Protein AF-A0A847X5C1-F1 (afdb_monomer_lite)

Foldseek 3Di:
DVVVVVVVVVVVVLLVVLLVVLVVLLVVLVVLVVVLVVLVVCLVPDPPVCNVVSVLVSLLSVLVSVLSNVVSVCSNVVPPLVVLVSVLVNLVSCLVRVVPDPVSVVVSVVVNVVSVVVNVVVVVPVVPVCPPPVDDDQADFVVCCCPVVVDCLVDPDGTNVVVVVVQCVVVVHDLDQQDWGDRPPDIDGRHDDD

Sequence (194 aa):
MFIRKVLQNLQVSIPLLETIIAAIVLFGVLLGLPDLFKYIVQIVVSPEGLSYTLFNDFLKHTLMIVVGIELAIMILNHSHEAILTLVLFVIARKMLVYAETMTDILMGTLSIAVVLLLMKMLLNDGKMLARFDNIYSVNLPIERLKDQYHIDLHTNKKTLIGLLFELSQKYDRPLVKGATFKVKDYYLIVERVE

pLDDT: mean 78.63, std 11.56, range [45.84, 95.12]

Secondary structure (DSSP, 8-state):
-HHHHHHHHHHHHHHHHHHHHHHHHHHHHHHHHHHHHHHHHHHHHS-TTTHHHHHHHHHHHHHHHHHHHHHHHHHHHT-HHHHHHHHHHHHHHHHHHH--SHHHHHHHHHHHHHHHHHHHHHHHSTTSHHHHS----TTSBHHHHHHHH--------SBHHHHHHHHHHHTT----TT-EEEETTEEEE-----

Radius of gyration: 25.64 Å; chains: 1; bounding box: 59×42×68 Å

Structure (mmCIF, N/CA/C/O backbone):
data_AF-A0A847X5C1-F1
#
_entry.id   AF-A0A847X5C1-F1
#
loop_
_atom_site.group_PDB
_atom_site.id
_atom_site.type_symbol
_atom_site.label_atom_id
_atom_site.label_alt_id
_atom_site.label_comp_id
_atom_site.label_asym_id
_atom_site.label_entity_id
_atom_site.label_seq_id
_atom_site.pdbx_PDB_ins_code
_atom_site.Cartn_x
_atom_site.Cartn_y
_atom_site.Cartn_z
_atom_site.occupancy
_atom_site.B_iso_or_equiv
_atom_site.auth_seq_id
_atom_site.auth_comp_id
_atom_site.auth_asym_id
_atom_site.auth_atom_id
_atom_site.pdbx_PDB_model_num
ATOM 1 N N . MET A 1 1 ? -32.214 17.775 10.538 1.00 53.78 1 MET A N 1
ATOM 2 C CA . MET A 1 1 ? -32.733 16.945 9.421 1.00 53.78 1 MET A CA 1
ATOM 3 C C . MET A 1 1 ? -31.867 17.048 8.159 1.00 53.78 1 MET A C 1
ATOM 5 O O . MET A 1 1 ? -31.524 16.011 7.609 1.00 53.78 1 MET A O 1
ATOM 9 N N . PHE A 1 2 ? -31.427 18.248 7.753 1.00 58.38 2 PHE A N 1
ATOM 10 C CA . PHE A 1 2 ? -30.527 18.452 6.600 1.00 58.38 2 PHE A CA 1
ATOM 11 C C . PHE A 1 2 ? -29.184 17.701 6.686 1.00 58.38 2 PHE A C 1
ATOM 13 O O . PHE A 1 2 ? -28.790 17.057 5.722 1.00 58.38 2 PHE A O 1
ATOM 20 N N . ILE A 1 3 ? -28.528 17.693 7.853 1.00 59.00 3 ILE A N 1
ATOM 21 C CA . ILE A 1 3 ? -27.205 17.060 8.033 1.00 59.00 3 ILE A CA 1
ATOM 22 C C . ILE A 1 3 ? -27.256 15.540 7.796 1.00 59.00 3 ILE A C 1
ATOM 24 O O . ILE A 1 3 ? -26.397 14.993 7.116 1.00 59.00 3 ILE A O 1
ATOM 28 N N . ARG A 1 4 ? -28.307 14.854 8.273 1.00 50.56 4 ARG A N 1
ATOM 29 C CA . ARG A 1 4 ? -28.492 13.412 8.026 1.00 50.56 4 ARG A CA 1
ATOM 30 C C . ARG A 1 4 ? -28.728 13.097 6.548 1.00 50.56 4 ARG A C 1
ATOM 32 O O . ARG A 1 4 ? -28.220 12.096 6.071 1.00 50.56 4 ARG A O 1
ATOM 39 N N . LYS A 1 5 ? -29.446 13.962 5.822 1.00 54.19 5 LYS A N 1
ATOM 40 C CA . LYS A 1 5 ? -29.726 13.789 4.387 1.00 54.19 5 LYS A CA 1
ATOM 41 C C . LYS A 1 5 ? -28.465 13.981 3.529 1.00 54.19 5 LYS A C 1
ATOM 43 O O . LYS A 1 5 ? -28.264 13.246 2.571 1.00 54.19 5 LYS A O 1
ATOM 48 N N . VAL A 1 6 ? -27.587 14.912 3.918 1.00 61.47 6 VAL A N 1
ATOM 49 C CA . VAL A 1 6 ? -26.264 15.106 3.293 1.00 61.47 6 VAL A CA 1
ATOM 50 C C . VAL A 1 6 ? -25.339 13.920 3.580 1.00 61.47 6 VAL A C 1
ATOM 52 O O . VAL A 1 6 ? -24.742 13.384 2.653 1.00 61.47 6 VAL A O 1
ATOM 55 N N . LEU A 1 7 ? -25.279 13.450 4.832 1.00 59.16 7 LEU A N 1
ATOM 56 C CA . LEU A 1 7 ? -24.492 12.268 5.209 1.00 59.16 7 LEU A CA 1
ATOM 57 C C . LEU A 1 7 ? -24.955 11.002 4.472 1.00 59.16 7 LEU A C 1
ATOM 59 O O . LEU A 1 7 ? -24.126 10.217 4.026 1.00 59.16 7 LEU A O 1
ATOM 63 N N . GLN A 1 8 ? -26.265 10.833 4.281 1.00 60.44 8 GLN A N 1
ATOM 64 C CA . GLN A 1 8 ? -26.833 9.677 3.587 1.00 60.44 8 GLN A CA 1
ATOM 65 C C . GLN A 1 8 ? -26.543 9.693 2.074 1.00 60.44 8 GLN A C 1
ATOM 67 O O . GLN A 1 8 ? -26.262 8.644 1.503 1.00 60.44 8 GLN A O 1
ATOM 72 N N . ASN A 1 9 ? -26.520 10.869 1.432 1.00 58.66 9 ASN A N 1
ATOM 73 C CA . ASN A 1 9 ? -26.079 11.005 0.035 1.00 58.66 9 ASN A CA 1
ATOM 74 C C . ASN A 1 9 ? -24.565 10.780 -0.133 1.00 58.66 9 ASN A C 1
ATOM 76 O O . ASN A 1 9 ? -24.135 10.219 -1.143 1.00 58.66 9 ASN A O 1
ATOM 80 N N . LEU A 1 10 ? -23.751 11.189 0.847 1.00 60.41 10 LEU A N 1
ATOM 81 C CA . LEU A 1 10 ? -22.308 10.924 0.848 1.00 60.41 10 LEU A CA 1
ATOM 82 C C . LEU A 1 10 ? -22.016 9.424 0.969 1.00 60.41 10 LEU A C 1
ATOM 84 O O . LEU A 1 10 ? -21.175 8.907 0.242 1.00 60.41 10 LEU A O 1
ATOM 88 N N . GLN A 1 11 ? -22.765 8.713 1.813 1.00 60.88 11 GLN A N 1
ATOM 89 C CA . GLN A 1 11 ? -22.564 7.286 2.067 1.00 60.88 11 GLN A CA 1
ATOM 90 C C . GLN A 1 11 ? -22.802 6.400 0.828 1.00 60.88 11 GLN A C 1
ATOM 92 O O . GLN A 1 11 ? -22.177 5.354 0.702 1.00 60.88 11 GLN A O 1
ATOM 97 N N . VAL A 1 12 ? -23.654 6.830 -0.110 1.00 66.38 12 VAL A N 1
ATOM 98 C CA . VAL A 1 12 ? -23.872 6.139 -1.398 1.00 66.38 12 VAL A CA 1
ATOM 99 C C . VAL A 1 12 ? -22.838 6.556 -2.456 1.00 66.38 12 VAL A C 1
ATOM 101 O O . VAL A 1 12 ? -22.516 5.777 -3.348 1.00 66.38 12 VAL A O 1
ATOM 104 N N . SER A 1 13 ? -22.284 7.768 -2.349 1.00 67.88 13 SER A N 1
ATOM 105 C CA . SER A 1 13 ? -21.341 8.319 -3.335 1.00 67.88 13 SER A CA 1
ATOM 106 C C . SER A 1 13 ? -19.904 7.809 -3.155 1.00 67.88 13 SER A C 1
ATOM 108 O O . SER A 1 13 ? -19.176 7.688 -4.136 1.00 67.88 13 SER A O 1
ATOM 110 N N . ILE A 1 14 ? -19.499 7.487 -1.921 1.00 80.62 14 ILE A N 1
ATOM 111 C CA . ILE A 1 14 ? -18.157 6.972 -1.591 1.00 80.62 14 ILE A CA 1
ATOM 112 C C . ILE A 1 14 ? -17.832 5.648 -2.314 1.00 80.62 14 ILE A C 1
ATOM 114 O O . ILE A 1 14 ? -16.858 5.634 -3.068 1.00 80.62 14 ILE A O 1
ATOM 118 N N . PRO A 1 15 ? -18.643 4.574 -2.204 1.00 80.00 15 PRO A N 1
ATOM 119 C CA . PRO A 1 15 ? -18.322 3.300 -2.856 1.00 80.00 15 PRO A CA 1
ATOM 120 C C . PRO A 1 15 ? -18.332 3.392 -4.390 1.00 80.00 15 PRO A C 1
ATOM 122 O O . PRO A 1 15 ? -17.587 2.684 -5.072 1.00 80.00 15 PRO A O 1
ATOM 125 N N . LEU A 1 16 ? -19.145 4.293 -4.958 1.00 85.44 16 LEU A N 1
ATOM 126 C CA . LEU A 1 16 ? -19.138 4.571 -6.395 1.00 85.44 16 LEU A CA 1
ATOM 127 C C . LEU A 1 16 ? -17.803 5.195 -6.827 1.00 85.44 16 LEU A C 1
ATOM 129 O O . LEU A 1 16 ? -17.221 4.773 -7.825 1.00 85.44 16 LEU A O 1
ATOM 133 N N . LEU A 1 17 ? -17.303 6.174 -6.068 1.00 85.69 17 LEU A N 1
ATOM 134 C CA . LEU A 1 17 ? -16.027 6.830 -6.343 1.00 85.69 17 LEU A CA 1
ATOM 135 C C . LEU A 1 17 ? -14.845 5.861 -6.206 1.00 85.69 17 LEU A C 1
ATOM 137 O O . LEU A 1 17 ? -13.975 5.846 -7.071 1.00 85.69 17 LEU A O 1
ATOM 141 N N . GLU A 1 18 ? -14.821 5.026 -5.170 1.00 86.75 18 GLU A N 1
ATOM 142 C CA . GLU A 1 18 ? -13.771 4.016 -4.982 1.00 86.75 18 GLU A CA 1
ATOM 143 C C . GLU A 1 18 ? -13.737 3.005 -6.120 1.00 86.75 18 GLU A C 1
ATOM 145 O O . GLU A 1 18 ? -12.664 2.694 -6.632 1.00 86.75 18 GLU A O 1
ATOM 150 N N . THR A 1 19 ? -14.910 2.556 -6.573 1.00 88.12 19 THR A N 1
ATOM 151 C CA . THR A 1 19 ? -15.022 1.662 -7.731 1.00 88.12 19 THR A CA 1
ATOM 152 C C . THR A 1 19 ? -14.460 2.326 -8.989 1.00 88.12 19 THR A C 1
ATOM 154 O O . THR A 1 19 ? -13.721 1.694 -9.742 1.00 88.12 19 THR A O 1
ATOM 157 N N . ILE A 1 20 ? -14.755 3.613 -9.206 1.00 92.06 20 ILE A N 1
ATOM 158 C CA . ILE A 1 20 ? -14.230 4.379 -10.345 1.00 92.06 20 ILE A CA 1
ATOM 159 C C . ILE A 1 20 ? -12.705 4.526 -10.254 1.00 92.06 20 ILE A C 1
ATOM 161 O O . ILE A 1 20 ? -12.010 4.283 -11.239 1.00 92.06 20 ILE A O 1
ATOM 165 N N . ILE A 1 21 ? -12.167 4.886 -9.085 1.00 91.25 21 ILE A N 1
ATOM 166 C CA . ILE A 1 21 ? -10.719 5.046 -8.881 1.00 91.25 21 ILE A CA 1
ATOM 167 C C . ILE A 1 21 ? -10.004 3.707 -9.071 1.00 91.25 21 ILE A C 1
ATOM 169 O O . ILE A 1 21 ? -9.022 3.640 -9.809 1.00 91.25 21 ILE A O 1
ATOM 173 N N . ALA A 1 22 ? -10.505 2.634 -8.459 1.00 91.12 22 ALA A N 1
ATOM 174 C CA . ALA A 1 22 ? -9.939 1.300 -8.614 1.00 91.12 22 ALA A CA 1
ATOM 175 C C . ALA A 1 22 ? -9.972 0.846 -10.081 1.00 91.12 22 ALA A C 1
ATOM 177 O O . ALA A 1 22 ? -8.977 0.315 -10.570 1.00 91.12 22 ALA A O 1
ATOM 178 N N . ALA A 1 23 ? -11.059 1.121 -10.811 1.00 93.19 23 ALA A N 1
ATOM 179 C CA . ALA A 1 23 ? -11.151 0.831 -12.240 1.00 93.19 23 ALA A CA 1
ATOM 180 C C . ALA A 1 23 ? -10.117 1.615 -13.067 1.00 93.19 23 ALA A C 1
ATOM 182 O O . ALA A 1 23 ? -9.487 1.035 -13.948 1.00 93.19 23 ALA A O 1
ATOM 183 N N . ILE A 1 24 ? -9.891 2.900 -12.766 1.00 94.69 24 ILE A N 1
ATOM 184 C CA . ILE A 1 24 ? -8.863 3.717 -13.432 1.00 94.69 24 ILE A CA 1
ATOM 185 C C . ILE A 1 24 ? -7.460 3.162 -13.162 1.00 94.69 24 ILE A C 1
ATOM 187 O O . ILE A 1 24 ? -6.672 3.009 -14.096 1.00 94.69 24 ILE A O 1
ATOM 191 N N . VAL A 1 25 ? -7.142 2.836 -11.905 1.00 93.19 25 VAL A N 1
ATOM 192 C CA . VAL A 1 25 ? -5.841 2.255 -11.536 1.00 93.19 25 VAL A CA 1
ATOM 193 C C . VAL A 1 25 ? -5.634 0.924 -12.253 1.00 93.19 25 VAL A C 1
ATOM 195 O O . VAL A 1 25 ? -4.588 0.708 -12.860 1.00 93.19 25 VAL A O 1
ATOM 198 N N . LEU A 1 26 ? -6.645 0.055 -12.242 1.00 94.00 26 LEU A N 1
ATOM 199 C CA . LEU A 1 26 ? -6.584 -1.257 -12.875 1.00 94.00 26 LEU A CA 1
ATOM 200 C C . LEU A 1 26 ? -6.441 -1.143 -14.396 1.00 94.00 26 LEU A C 1
ATOM 202 O O . LEU A 1 26 ? -5.652 -1.868 -14.994 1.00 94.00 26 LEU A O 1
ATOM 206 N N . PHE A 1 27 ? -7.119 -0.180 -15.019 1.00 95.12 27 PHE A N 1
ATOM 207 C CA . PHE A 1 27 ? -6.921 0.131 -16.430 1.00 95.12 27 PHE A CA 1
ATOM 208 C C . PHE A 1 27 ? -5.484 0.593 -16.718 1.00 95.12 27 PHE A C 1
ATOM 210 O O . PHE A 1 27 ? -4.865 0.103 -17.659 1.00 95.12 27 PHE A O 1
ATOM 217 N N . GLY A 1 28 ? -4.909 1.460 -15.878 1.00 93.00 28 GLY A N 1
ATOM 218 C CA . GLY A 1 28 ? -3.506 1.876 -15.994 1.00 93.00 28 GLY A CA 1
ATOM 219 C C . GLY A 1 28 ? -2.518 0.709 -15.881 1.00 93.00 28 GLY A C 1
ATOM 220 O O . GLY A 1 28 ? -1.583 0.614 -16.671 1.00 93.00 28 GLY A O 1
ATOM 221 N N . VAL A 1 29 ? -2.760 -0.220 -14.953 1.00 93.56 29 VAL A N 1
ATOM 222 C CA . VAL A 1 29 ? -1.980 -1.462 -14.811 1.00 93.56 29 VAL A CA 1
ATOM 223 C C . VAL A 1 29 ? -2.068 -2.309 -16.084 1.00 93.56 29 VAL A C 1
ATOM 225 O O . VAL A 1 29 ? -1.040 -2.771 -16.576 1.00 93.56 29 VAL A O 1
ATOM 228 N N . LEU A 1 30 ? -3.270 -2.487 -16.644 1.00 93.75 30 LEU A N 1
ATOM 229 C CA . LEU A 1 30 ? -3.473 -3.254 -17.879 1.00 93.75 30 LEU A CA 1
ATOM 230 C C . LEU A 1 30 ? -2.722 -2.643 -19.068 1.00 93.75 30 LEU A C 1
ATOM 232 O O . LEU A 1 30 ? -2.137 -3.382 -19.858 1.00 93.75 30 LEU A O 1
ATOM 236 N N . LEU A 1 31 ? -2.695 -1.312 -19.172 1.00 93.56 31 LEU A N 1
ATOM 237 C CA . LEU A 1 31 ? -1.942 -0.608 -20.212 1.00 93.56 31 LEU A CA 1
ATOM 238 C C . LEU A 1 31 ? -0.420 -0.750 -20.069 1.00 93.56 31 LEU A C 1
ATOM 240 O O . LEU A 1 31 ? 0.274 -0.639 -21.073 1.00 93.56 31 LEU A O 1
ATOM 244 N N . GLY A 1 32 ? 0.098 -1.015 -18.866 1.00 89.00 32 GLY A N 1
ATOM 245 C CA . GLY A 1 32 ? 1.528 -1.253 -18.627 1.00 89.00 32 GLY A CA 1
ATOM 246 C C . GLY A 1 32 ? 1.995 -2.684 -18.931 1.00 89.00 32 GLY A C 1
ATOM 247 O O . GLY A 1 32 ? 3.191 -2.934 -19.060 1.00 89.00 32 GLY A O 1
ATOM 248 N N . LEU A 1 33 ? 1.080 -3.652 -19.073 1.00 91.88 33 LEU A N 1
ATOM 249 C CA . LEU A 1 33 ? 1.445 -5.051 -19.350 1.00 91.88 33 LEU A CA 1
ATOM 250 C C . LEU A 1 33 ? 2.198 -5.254 -20.681 1.00 91.88 33 LEU A C 1
ATOM 252 O O . LEU A 1 33 ? 3.176 -6.005 -20.679 1.00 91.88 33 LEU A O 1
ATOM 256 N N . PRO A 1 34 ? 1.809 -4.627 -21.812 1.00 92.88 34 PRO A N 1
ATOM 257 C CA . PRO A 1 34 ? 2.531 -4.760 -23.080 1.00 92.88 34 PRO A CA 1
ATOM 258 C C . PRO A 1 34 ? 4.005 -4.347 -22.995 1.00 92.88 34 PRO A C 1
ATOM 260 O O . PRO A 1 34 ? 4.854 -4.974 -23.633 1.00 92.88 34 PRO A O 1
ATOM 263 N N . ASP A 1 35 ? 4.325 -3.342 -22.175 1.00 88.31 35 ASP A N 1
ATOM 264 C CA . ASP A 1 35 ? 5.698 -2.867 -22.000 1.00 88.31 35 ASP A CA 1
ATOM 265 C C . ASP A 1 35 ? 6.587 -3.953 -21.381 1.00 88.31 35 ASP A C 1
ATOM 267 O O . ASP A 1 35 ? 7.727 -4.132 -21.813 1.00 88.31 35 ASP A O 1
ATOM 271 N N . LEU A 1 36 ? 6.057 -4.772 -20.463 1.00 89.38 36 LEU A N 1
ATOM 272 C CA . LEU A 1 36 ? 6.793 -5.905 -19.889 1.00 89.38 36 LEU A CA 1
ATOM 273 C C . LEU A 1 36 ? 7.230 -6.914 -20.955 1.00 89.38 36 LEU A C 1
ATOM 275 O O . LEU A 1 36 ? 8.377 -7.361 -20.949 1.00 89.38 36 LEU A O 1
ATOM 279 N N . PHE A 1 37 ? 6.343 -7.250 -21.895 1.00 88.75 37 PHE A N 1
ATOM 280 C CA . PHE A 1 37 ? 6.675 -8.173 -22.983 1.00 88.75 37 PHE A CA 1
ATOM 281 C C . PHE A 1 37 ? 7.778 -7.609 -23.879 1.00 88.75 37 PHE A C 1
ATOM 283 O O . PHE A 1 37 ? 8.689 -8.339 -24.275 1.00 88.75 37 PHE A O 1
ATOM 290 N N . LYS A 1 38 ? 7.738 -6.301 -24.154 1.00 88.00 38 LYS A N 1
ATOM 291 C CA . LYS A 1 38 ? 8.782 -5.612 -24.916 1.00 88.00 38 LYS A CA 1
ATOM 292 C C . LYS A 1 38 ? 10.135 -5.687 -24.204 1.00 88.00 38 LYS A C 1
ATOM 294 O O . LYS A 1 38 ? 11.129 -6.016 -24.850 1.00 88.00 38 LYS A O 1
ATOM 299 N N . TYR A 1 39 ? 10.173 -5.446 -22.894 1.00 86.50 39 TYR A N 1
ATOM 300 C CA . TYR A 1 39 ? 11.398 -5.567 -22.101 1.00 86.50 39 TYR A CA 1
ATOM 301 C C . TYR A 1 39 ? 11.961 -6.994 -22.105 1.00 86.50 39 TYR A C 1
ATOM 303 O O . TYR A 1 39 ? 13.160 -7.163 -22.302 1.00 86.50 39 TYR A O 1
ATOM 311 N N . ILE A 1 40 ? 11.118 -8.025 -21.970 1.00 85.50 40 ILE A N 1
ATOM 312 C CA . ILE A 1 40 ? 11.560 -9.432 -22.009 1.00 85.50 40 ILE A CA 1
ATOM 313 C C . ILE A 1 40 ? 12.254 -9.753 -23.338 1.00 85.50 40 ILE A C 1
ATOM 315 O O . ILE A 1 40 ? 13.351 -10.310 -23.343 1.00 85.50 40 ILE A O 1
ATOM 319 N N . VAL A 1 41 ? 11.652 -9.363 -24.466 1.00 86.31 41 VAL A N 1
ATOM 320 C CA . VAL A 1 41 ? 12.250 -9.585 -25.794 1.00 86.31 41 VAL A CA 1
ATOM 321 C C . VAL A 1 41 ? 13.577 -8.837 -25.927 1.00 86.31 41 VAL A C 1
ATOM 323 O O . VAL A 1 41 ? 14.550 -9.396 -26.428 1.00 86.31 41 VAL A O 1
ATOM 326 N N . GLN A 1 42 ? 13.647 -7.594 -25.446 1.00 84.69 42 GLN A N 1
ATOM 327 C CA . GLN A 1 42 ? 14.877 -6.802 -25.492 1.00 84.69 42 GLN A CA 1
ATOM 328 C C . GLN A 1 42 ? 15.993 -7.407 -24.642 1.00 84.69 42 GLN A C 1
ATOM 330 O O . GLN A 1 42 ? 17.134 -7.427 -25.092 1.00 84.69 42 GLN A O 1
ATOM 335 N N . ILE A 1 43 ? 15.686 -7.936 -23.457 1.00 84.00 43 ILE A N 1
ATOM 336 C CA . ILE A 1 43 ? 16.678 -8.576 -22.583 1.00 84.00 43 ILE A CA 1
ATOM 337 C C . ILE A 1 43 ? 17.260 -9.826 -23.250 1.00 84.00 43 ILE A C 1
ATOM 339 O O . ILE A 1 43 ? 18.471 -10.004 -23.238 1.00 84.00 43 ILE A O 1
ATOM 343 N N . VAL A 1 44 ? 16.421 -10.661 -23.874 1.00 81.94 44 VAL A N 1
ATOM 344 C CA . VAL A 1 44 ? 16.864 -11.915 -24.514 1.00 81.94 44 VAL A CA 1
ATOM 345 C C . VAL A 1 44 ? 17.747 -11.667 -25.743 1.00 81.94 44 VAL A C 1
ATOM 347 O O . VAL A 1 44 ? 18.647 -12.455 -26.020 1.00 81.94 44 VAL A O 1
ATOM 350 N N . VAL A 1 45 ? 17.492 -10.591 -26.491 1.00 82.31 45 VAL A N 1
ATOM 351 C CA . VAL A 1 45 ? 18.195 -10.287 -27.751 1.00 82.31 45 VAL A CA 1
ATOM 352 C C . VAL A 1 45 ? 19.442 -9.411 -27.533 1.00 82.31 45 VAL A C 1
ATOM 354 O O . VAL A 1 45 ? 20.284 -9.307 -28.425 1.00 82.31 45 VAL A O 1
ATOM 357 N N . SER A 1 46 ? 19.589 -8.772 -26.367 1.00 75.94 46 SER A N 1
ATOM 358 C CA . SER A 1 46 ? 20.653 -7.785 -26.133 1.00 75.94 46 SER A CA 1
ATOM 359 C C . SER A 1 46 ? 22.021 -8.408 -25.811 1.00 75.94 46 SER A C 1
ATOM 361 O O . SER A 1 46 ? 22.091 -9.369 -25.047 1.00 75.94 46 SER A O 1
ATOM 363 N N . PRO A 1 47 ? 23.132 -7.825 -26.311 1.00 68.44 47 PRO A N 1
ATOM 364 C CA . PRO A 1 47 ? 24.485 -8.225 -25.926 1.00 68.44 47 PRO A CA 1
ATOM 365 C C . PRO A 1 47 ? 24.762 -8.018 -24.426 1.00 68.44 47 PRO A C 1
ATOM 367 O O . PRO A 1 47 ? 24.209 -7.109 -23.803 1.00 68.44 47 PRO A O 1
ATOM 370 N N . GLU A 1 48 ? 25.689 -8.813 -23.882 1.00 64.06 48 GLU A N 1
ATOM 371 C CA . GLU A 1 48 ? 25.988 -9.005 -22.447 1.00 64.06 48 GLU A CA 1
ATOM 372 C C . GLU A 1 48 ? 26.168 -7.715 -21.608 1.00 64.06 48 GLU A C 1
ATOM 374 O O . GLU A 1 48 ? 25.951 -7.738 -20.398 1.00 64.06 48 GLU A O 1
ATOM 379 N N . GLY A 1 49 ? 26.492 -6.568 -22.220 1.00 60.53 49 GLY A N 1
ATOM 380 C CA . GLY A 1 49 ? 26.683 -5.285 -21.526 1.00 60.53 49 GLY A CA 1
ATOM 381 C C . GLY A 1 49 ? 25.415 -4.454 -21.257 1.00 60.53 49 GLY A C 1
ATOM 382 O O . GLY A 1 49 ? 25.393 -3.696 -20.290 1.00 60.53 49 GLY A O 1
ATOM 383 N N . LEU A 1 50 ? 24.353 -4.585 -22.066 1.00 65.44 50 LEU A N 1
ATOM 384 C CA . LEU A 1 50 ? 23.092 -3.829 -21.886 1.00 65.44 50 LEU A CA 1
ATOM 385 C C . LEU A 1 50 ? 22.060 -4.593 -21.037 1.00 65.44 50 LEU A C 1
ATOM 387 O O . LEU A 1 50 ? 21.017 -4.056 -20.669 1.00 65.44 50 LEU A O 1
ATOM 391 N N . SER A 1 51 ? 22.348 -5.861 -20.730 1.00 73.38 51 SER A N 1
ATOM 392 C CA . SER A 1 51 ? 21.409 -6.761 -20.062 1.00 73.38 51 SER A CA 1
ATOM 393 C C . SER A 1 51 ? 21.081 -6.322 -18.635 1.00 73.38 51 SER A C 1
ATOM 395 O O . SER A 1 51 ? 19.949 -6.508 -18.204 1.00 73.38 51 SER A O 1
ATOM 397 N N . TYR A 1 52 ? 22.034 -5.744 -17.892 1.00 79.69 52 TYR A N 1
ATOM 398 C CA . TYR A 1 52 ? 21.799 -5.367 -16.493 1.00 79.69 52 TYR A CA 1
ATOM 399 C C . TYR A 1 52 ? 20.863 -4.160 -16.360 1.00 79.69 52 TYR A C 1
ATOM 401 O O . TYR A 1 52 ? 19.951 -4.174 -15.536 1.00 79.69 52 TYR A O 1
ATOM 409 N N . THR A 1 53 ? 21.052 -3.129 -17.187 1.00 82.69 53 THR A N 1
ATOM 410 C CA . THR A 1 53 ? 20.201 -1.930 -17.173 1.00 82.69 53 THR A CA 1
ATOM 411 C C . THR A 1 53 ? 18.795 -2.245 -17.674 1.00 82.69 53 THR A C 1
ATOM 413 O O . THR A 1 53 ? 17.826 -1.890 -17.010 1.00 82.69 53 THR A O 1
ATOM 416 N N . LEU A 1 54 ? 18.671 -3.008 -18.766 1.00 85.44 54 LEU A N 1
ATOM 417 C CA . LEU A 1 54 ? 17.375 -3.475 -19.269 1.00 85.44 54 LEU A CA 1
ATOM 418 C C . LEU A 1 54 ? 16.642 -4.361 -18.256 1.00 85.44 54 LEU A C 1
ATOM 420 O O . LEU A 1 54 ? 15.429 -4.243 -18.094 1.00 85.44 54 LEU A O 1
ATOM 424 N N . PHE A 1 55 ? 17.367 -5.234 -17.554 1.00 84.44 55 PHE A N 1
ATOM 425 C CA . PHE A 1 55 ? 16.790 -6.060 -16.499 1.00 84.44 55 PHE A CA 1
ATOM 426 C C . PHE A 1 55 ? 16.338 -5.222 -15.298 1.00 84.44 55 PHE A C 1
ATOM 428 O O . PHE A 1 55 ? 15.260 -5.462 -14.758 1.00 84.44 55 PHE A O 1
ATOM 435 N N . ASN A 1 56 ? 17.112 -4.207 -14.904 1.00 85.75 56 ASN A N 1
ATOM 436 C CA . ASN A 1 56 ? 16.709 -3.271 -13.856 1.00 85.75 56 ASN A CA 1
ATOM 437 C C . ASN A 1 56 ? 15.423 -2.519 -14.244 1.00 85.75 56 ASN A C 1
ATOM 439 O O . ASN A 1 56 ? 14.478 -2.493 -13.458 1.00 85.75 56 ASN A O 1
ATOM 443 N N . ASP A 1 57 ? 15.338 -1.999 -15.470 1.00 87.81 57 ASP A N 1
ATOM 444 C CA . ASP A 1 57 ? 14.144 -1.307 -15.968 1.00 87.81 57 ASP A CA 1
ATOM 445 C C . ASP A 1 57 ? 12.924 -2.235 -16.043 1.00 87.81 57 ASP A C 1
ATOM 447 O O . ASP A 1 57 ? 11.822 -1.850 -15.644 1.00 87.81 57 ASP A O 1
ATOM 451 N N . PHE A 1 58 ? 13.122 -3.487 -16.462 1.00 88.62 58 PHE A N 1
ATOM 452 C CA . PHE A 1 58 ? 12.089 -4.519 -16.411 1.00 88.62 58 PHE A CA 1
ATOM 453 C C . PHE A 1 58 ? 11.578 -4.754 -14.984 1.00 88.62 58 PHE A C 1
ATOM 455 O O . PHE A 1 58 ? 10.363 -4.790 -14.760 1.00 88.62 58 PHE A O 1
ATOM 462 N N . LEU A 1 59 ? 12.482 -4.890 -14.007 1.00 88.81 59 LEU A N 1
ATOM 463 C CA . LEU A 1 59 ? 12.105 -5.059 -12.605 1.00 88.81 59 LEU A CA 1
ATOM 464 C C . LEU A 1 59 ? 11.353 -3.831 -12.089 1.00 88.81 59 LEU A C 1
ATOM 466 O O . LEU A 1 59 ? 10.289 -3.987 -11.492 1.00 88.81 59 LEU A O 1
ATOM 470 N N . LYS A 1 60 ? 11.847 -2.617 -12.362 1.00 88.00 60 LYS A N 1
ATOM 471 C CA . LYS A 1 60 ? 11.180 -1.357 -12.002 1.00 88.00 60 LYS A CA 1
ATOM 472 C C . LYS A 1 60 ? 9.738 -1.350 -12.519 1.00 88.00 60 LYS A C 1
ATOM 474 O O . LYS A 1 60 ? 8.796 -1.189 -11.741 1.00 88.00 60 LYS A O 1
ATOM 479 N N . HIS A 1 61 ? 9.552 -1.612 -13.810 1.00 89.94 61 HIS A N 1
ATOM 480 C CA . HIS A 1 61 ? 8.231 -1.609 -14.434 1.00 89.94 61 HIS A CA 1
ATOM 481 C C . HIS A 1 61 ? 7.307 -2.695 -13.854 1.00 89.94 61 HIS A C 1
ATOM 483 O O . HIS A 1 61 ? 6.150 -2.430 -13.525 1.00 89.94 61 HIS A O 1
ATOM 489 N N . THR A 1 62 ? 7.841 -3.899 -13.629 1.00 90.38 62 THR A N 1
ATOM 490 C CA . THR A 1 62 ? 7.103 -5.018 -13.023 1.00 90.38 62 THR A CA 1
ATOM 491 C C . THR A 1 62 ? 6.628 -4.673 -11.614 1.00 90.38 62 THR A C 1
ATOM 493 O O . THR A 1 62 ? 5.454 -4.842 -11.292 1.00 90.38 62 THR A O 1
ATOM 496 N N . LEU A 1 63 ? 7.512 -4.145 -10.764 1.00 89.31 63 LEU A N 1
ATOM 497 C CA . LEU A 1 63 ? 7.156 -3.780 -9.395 1.00 89.31 63 LEU A CA 1
ATOM 498 C C . LEU A 1 63 ? 6.121 -2.652 -9.359 1.00 89.31 63 LEU A C 1
ATOM 500 O O . LEU A 1 63 ? 5.236 -2.676 -8.507 1.00 89.31 63 LEU A O 1
ATOM 504 N N . MET A 1 64 ? 6.197 -1.690 -10.281 1.00 87.19 64 MET A N 1
ATOM 505 C CA . MET A 1 64 ? 5.210 -0.614 -10.387 1.00 87.19 64 MET A CA 1
ATOM 506 C C . MET A 1 64 ? 3.804 -1.147 -10.699 1.00 87.19 64 MET A C 1
ATOM 508 O O . MET A 1 64 ? 2.837 -0.712 -10.074 1.00 87.19 64 MET A O 1
ATOM 512 N N . ILE A 1 65 ? 3.697 -2.137 -11.589 1.00 91.81 65 ILE A N 1
ATOM 513 C CA . ILE A 1 65 ? 2.440 -2.833 -11.907 1.00 91.81 65 ILE A CA 1
ATOM 514 C C . ILE A 1 65 ? 1.903 -3.576 -10.681 1.00 91.81 65 ILE A C 1
ATOM 516 O O . ILE A 1 65 ? 0.729 -3.425 -10.344 1.00 91.81 65 ILE A O 1
ATOM 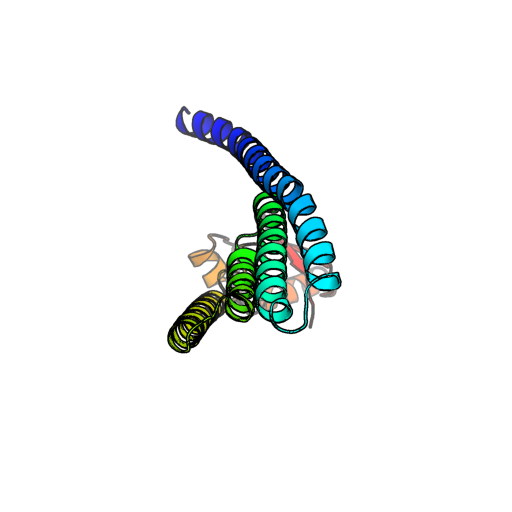520 N N . VAL A 1 66 ? 2.751 -4.326 -9.967 1.00 90.31 66 VAL A N 1
ATOM 521 C CA . VAL A 1 66 ? 2.326 -5.068 -8.767 1.00 90.31 66 VAL A CA 1
ATOM 522 C C . VAL A 1 66 ? 1.809 -4.121 -7.678 1.00 90.31 66 VAL A C 1
ATOM 524 O O . VAL A 1 66 ? 0.754 -4.374 -7.101 1.00 90.31 66 VAL A O 1
ATOM 527 N N . VAL A 1 67 ? 2.493 -2.996 -7.445 1.00 88.00 67 VAL A N 1
ATOM 528 C CA . VAL A 1 67 ? 2.030 -1.964 -6.501 1.00 88.00 67 VAL A CA 1
ATOM 529 C C . VAL A 1 67 ? 0.687 -1.376 -6.944 1.00 88.00 67 VAL A C 1
ATOM 531 O O . VAL A 1 67 ? -0.193 -1.181 -6.112 1.00 88.00 67 VAL A O 1
ATOM 534 N N . GLY A 1 68 ? 0.489 -1.132 -8.243 1.00 89.06 68 GLY A N 1
ATOM 535 C CA . GLY A 1 68 ? -0.795 -0.664 -8.775 1.00 89.06 68 GLY A CA 1
ATOM 536 C C . GLY A 1 68 ? -1.949 -1.634 -8.497 1.00 89.06 68 GLY A C 1
ATOM 537 O O . GLY A 1 68 ? -3.029 -1.204 -8.094 1.00 89.06 68 GLY A O 1
ATOM 538 N N . ILE A 1 69 ? -1.711 -2.941 -8.640 1.00 90.62 69 ILE A N 1
ATOM 539 C CA . ILE A 1 69 ? -2.703 -3.987 -8.338 1.00 90.62 69 ILE A CA 1
ATOM 540 C C . ILE A 1 69 ? -3.020 -4.024 -6.838 1.00 90.62 69 ILE A C 1
ATOM 542 O O . ILE A 1 69 ? -4.190 -4.025 -6.456 1.00 90.62 69 ILE A O 1
ATOM 546 N N . GLU A 1 70 ? -1.992 -4.026 -5.986 1.00 87.81 70 GLU A N 1
ATOM 547 C CA . GLU A 1 70 ? -2.152 -4.040 -4.526 1.00 87.81 70 GLU A CA 1
ATOM 548 C C . GLU A 1 70 ? -2.940 -2.819 -4.033 1.00 87.81 70 GLU A C 1
ATOM 550 O O . GLU A 1 70 ? -3.852 -2.959 -3.216 1.00 87.81 70 GLU A O 1
ATOM 555 N N . LEU A 1 71 ? -2.659 -1.634 -4.586 1.00 85.56 71 LEU A N 1
ATOM 556 C CA . LEU A 1 71 ? -3.402 -0.412 -4.282 1.00 85.56 71 LEU A CA 1
ATOM 557 C C . LEU A 1 71 ? -4.867 -0.498 -4.724 1.00 85.56 71 LEU A C 1
ATOM 559 O O . LEU A 1 71 ? -5.744 -0.109 -3.955 1.00 85.56 71 LEU A O 1
ATOM 563 N N . ALA A 1 72 ? -5.157 -1.031 -5.914 1.00 89.12 72 ALA A N 1
ATOM 564 C CA . ALA A 1 72 ? -6.534 -1.191 -6.386 1.00 89.12 72 ALA A CA 1
ATOM 565 C C . ALA A 1 72 ? -7.352 -2.115 -5.467 1.00 89.12 72 ALA A C 1
ATOM 567 O O . ALA A 1 72 ? -8.479 -1.785 -5.101 1.00 89.12 72 ALA A O 1
ATOM 568 N N . ILE A 1 73 ? -6.768 -3.238 -5.032 1.00 85.19 73 ILE A N 1
ATOM 569 C CA . ILE A 1 73 ? -7.410 -4.170 -4.091 1.00 85.19 73 ILE A CA 1
ATOM 570 C C . ILE A 1 73 ? -7.628 -3.500 -2.728 1.00 85.19 73 ILE A C 1
ATOM 572 O O . ILE A 1 73 ? -8.681 -3.667 -2.110 1.00 85.19 73 ILE A O 1
ATOM 576 N N . MET A 1 74 ? -6.649 -2.725 -2.259 1.00 85.06 74 MET A N 1
ATOM 577 C CA . MET A 1 74 ? -6.737 -2.027 -0.979 1.00 85.06 74 MET A CA 1
ATOM 578 C C . MET A 1 74 ? -7.834 -0.956 -0.973 1.00 85.06 74 MET A C 1
ATOM 580 O O . MET A 1 74 ? -8.568 -0.859 0.009 1.00 85.06 74 MET A O 1
ATOM 584 N N . ILE A 1 75 ? -7.972 -0.194 -2.064 1.00 84.50 75 ILE A N 1
ATOM 585 C CA . ILE A 1 75 ? -9.031 0.814 -2.231 1.00 84.50 75 ILE A CA 1
ATOM 586 C C . ILE A 1 75 ? -10.415 0.162 -2.122 1.00 84.50 75 ILE A C 1
ATOM 588 O O . ILE A 1 75 ? -11.288 0.697 -1.452 1.00 84.50 75 ILE A O 1
ATOM 592 N N . LEU A 1 76 ? -10.605 -1.017 -2.721 1.00 82.19 76 LEU A N 1
ATOM 593 C CA . LEU A 1 76 ? -11.895 -1.715 -2.701 1.00 82.19 76 LEU A CA 1
ATOM 594 C C . LEU A 1 76 ? -12.239 -2.312 -1.326 1.00 82.19 76 LEU A C 1
ATOM 596 O O . LEU A 1 76 ? -13.402 -2.324 -0.924 1.00 82.19 76 LEU A O 1
ATOM 600 N N . ASN A 1 77 ? -11.239 -2.800 -0.590 1.00 76.69 77 ASN A N 1
ATOM 601 C CA . ASN A 1 77 ? -11.456 -3.554 0.647 1.00 76.69 77 ASN A CA 1
ATOM 602 C C . ASN A 1 77 ? -11.571 -2.696 1.922 1.00 76.69 77 ASN A C 1
ATOM 604 O O . ASN A 1 77 ? -11.749 -3.268 2.995 1.00 76.69 77 ASN A O 1
ATOM 608 N N . HIS A 1 78 ? -11.462 -1.360 1.848 1.00 69.25 78 HIS A N 1
ATOM 609 C CA . HIS A 1 78 ? -11.598 -0.431 2.992 1.00 69.25 78 HIS A CA 1
ATOM 610 C C . HIS A 1 78 ? -10.767 -0.777 4.250 1.00 69.25 78 HIS A C 1
ATOM 612 O O . HIS A 1 78 ? -11.054 -0.308 5.359 1.00 69.25 78 HIS A O 1
ATOM 618 N N . SER A 1 79 ? -9.720 -1.592 4.119 1.00 61.38 79 SER A N 1
ATOM 619 C CA . SER A 1 79 ? -8.965 -2.086 5.270 1.00 61.38 79 SER A CA 1
ATOM 620 C C . SER A 1 79 ? -7.905 -1.071 5.682 1.00 61.38 79 SER A C 1
ATOM 622 O O . SER A 1 79 ? -6.782 -1.084 5.184 1.00 61.38 79 SER A O 1
ATOM 624 N N . HIS A 1 80 ? -8.274 -0.175 6.598 1.00 59.25 80 HIS A N 1
ATOM 625 C CA . HIS A 1 80 ? -7.398 0.884 7.100 1.00 59.25 80 HIS A CA 1
ATOM 626 C C . HIS A 1 80 ? -6.208 0.328 7.905 1.00 59.25 80 HIS A C 1
ATOM 628 O O . HIS A 1 80 ? -5.126 0.912 7.875 1.00 59.25 80 HIS A O 1
ATOM 634 N N . GLU A 1 81 ? -6.367 -0.825 8.569 1.00 56.34 81 GLU A N 1
ATOM 635 C CA . GLU A 1 81 ? -5.267 -1.498 9.279 1.00 56.34 81 GLU A CA 1
ATOM 636 C C . GLU A 1 81 ? -4.257 -2.152 8.322 1.00 56.34 81 GLU A C 1
ATOM 638 O O . GLU A 1 81 ? -3.059 -2.162 8.608 1.00 56.34 81 GLU A O 1
ATOM 643 N N . ALA A 1 82 ? -4.695 -2.609 7.143 1.00 64.19 82 ALA A N 1
ATOM 644 C CA . ALA A 1 82 ? -3.793 -3.155 6.130 1.00 64.19 82 ALA A CA 1
ATOM 645 C C . ALA A 1 82 ? -2.920 -2.083 5.458 1.00 64.19 82 ALA A C 1
ATOM 647 O O . ALA A 1 82 ? -1.896 -2.428 4.869 1.00 64.19 82 ALA A O 1
ATOM 648 N N . ILE A 1 83 ? -3.272 -0.794 5.562 1.00 74.81 83 ILE A N 1
ATOM 649 C CA . ILE A 1 83 ? -2.554 0.285 4.868 1.00 74.81 83 ILE A CA 1
ATOM 650 C C . ILE A 1 83 ? -1.113 0.398 5.370 1.00 74.81 83 ILE A C 1
ATOM 652 O O . ILE A 1 83 ? -0.204 0.490 4.554 1.00 74.81 83 ILE A O 1
ATOM 656 N N . LEU A 1 84 ? -0.864 0.357 6.685 1.00 79.75 84 LEU A N 1
ATOM 657 C CA . LEU A 1 84 ? 0.501 0.491 7.219 1.00 79.75 84 LEU A CA 1
ATOM 658 C C . LEU A 1 84 ? 1.394 -0.690 6.820 1.00 79.75 84 LEU A C 1
ATOM 660 O O . LEU A 1 84 ? 2.538 -0.489 6.410 1.00 79.75 84 LEU A O 1
ATOM 664 N N . THR A 1 85 ? 0.870 -1.915 6.891 1.00 78.88 85 THR A N 1
ATOM 665 C CA . THR A 1 85 ? 1.584 -3.124 6.454 1.00 78.88 85 THR A CA 1
ATOM 666 C C . THR A 1 85 ? 1.838 -3.111 4.949 1.00 78.88 85 THR A C 1
ATOM 668 O O . THR A 1 85 ? 2.931 -3.461 4.504 1.00 78.88 85 THR A O 1
ATOM 671 N N . LEU A 1 86 ? 0.865 -2.654 4.161 1.00 80.69 86 LEU A N 1
ATOM 672 C CA . LEU A 1 86 ? 1.007 -2.513 2.718 1.00 80.69 86 LEU A CA 1
ATOM 673 C C . LEU A 1 86 ? 2.038 -1.440 2.366 1.00 80.69 86 LEU A C 1
ATOM 675 O O . LEU A 1 86 ? 2.924 -1.697 1.562 1.00 80.69 86 LEU A O 1
ATOM 679 N N . VAL A 1 87 ? 1.997 -0.273 3.009 1.00 84.75 87 VAL A N 1
ATOM 680 C CA . VAL A 1 87 ? 2.990 0.794 2.824 1.00 84.75 87 VAL A CA 1
ATOM 681 C C . VAL A 1 87 ? 4.393 0.288 3.156 1.00 84.75 87 VAL A C 1
ATOM 683 O O . VAL A 1 87 ? 5.312 0.506 2.369 1.00 84.75 87 VAL A O 1
ATOM 686 N N . LEU A 1 88 ? 4.563 -0.446 4.260 1.00 86.50 88 LEU A N 1
ATOM 687 C CA . LEU A 1 88 ? 5.836 -1.077 4.616 1.00 86.50 88 LEU A CA 1
ATOM 688 C C . LEU A 1 88 ? 6.340 -2.010 3.502 1.00 86.50 88 LEU A C 1
ATOM 690 O O . LEU A 1 88 ? 7.501 -1.925 3.101 1.00 86.50 88 LEU A O 1
ATOM 694 N N . PHE A 1 89 ? 5.468 -2.873 2.979 1.00 83.31 89 PHE A N 1
ATOM 695 C CA . PHE A 1 89 ? 5.802 -3.818 1.914 1.00 83.31 89 PHE A CA 1
ATOM 696 C C . PHE A 1 89 ? 6.139 -3.125 0.586 1.00 83.31 89 PHE A C 1
ATOM 698 O O . PHE A 1 89 ? 7.129 -3.467 -0.068 1.00 83.31 89 PHE A O 1
ATOM 705 N N . VAL A 1 90 ? 5.361 -2.105 0.218 1.00 86.00 90 VAL A N 1
ATOM 706 C CA . VAL A 1 90 ? 5.582 -1.278 -0.972 1.00 86.00 90 VAL A CA 1
ATOM 707 C C . VAL A 1 90 ? 6.921 -0.549 -0.878 1.00 86.00 90 VAL A C 1
ATOM 709 O O . VAL A 1 90 ? 7.689 -0.584 -1.839 1.00 86.00 90 VAL A O 1
ATOM 712 N N . ILE A 1 91 ? 7.239 0.065 0.267 1.00 86.94 91 ILE A N 1
ATOM 713 C CA . ILE A 1 91 ? 8.522 0.750 0.481 1.00 86.94 91 ILE A CA 1
ATOM 714 C C . ILE A 1 91 ? 9.675 -0.249 0.391 1.00 86.94 91 ILE A C 1
ATOM 716 O O . ILE A 1 91 ? 10.622 -0.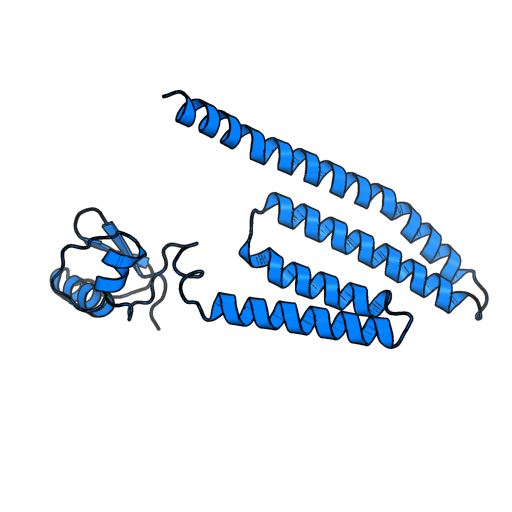007 -0.354 1.00 86.94 91 ILE A O 1
ATOM 720 N N . ALA A 1 92 ? 9.588 -1.382 1.094 1.00 86.06 92 ALA A N 1
ATOM 721 C CA . ALA A 1 92 ? 10.655 -2.379 1.128 1.00 86.06 92 ALA A CA 1
ATOM 722 C C . ALA A 1 92 ? 10.999 -2.899 -0.274 1.00 86.06 92 ALA A C 1
ATOM 724 O O . ALA A 1 92 ? 12.165 -2.905 -0.670 1.00 86.06 92 ALA A O 1
ATOM 725 N N . ARG A 1 93 ? 9.991 -3.278 -1.066 1.00 85.06 93 ARG A N 1
ATOM 726 C CA . ARG A 1 93 ? 10.233 -3.808 -2.412 1.00 85.06 93 ARG A CA 1
ATOM 727 C C . ARG A 1 93 ? 10.641 -2.734 -3.416 1.00 85.06 93 ARG A C 1
ATOM 729 O O . ARG A 1 93 ? 11.503 -3.005 -4.246 1.00 85.06 93 ARG A O 1
ATOM 736 N N . LYS A 1 94 ? 10.082 -1.514 -3.336 1.00 83.38 94 LYS A N 1
ATOM 737 C CA . LYS A 1 94 ? 10.558 -0.403 -4.174 1.00 83.38 94 LYS A CA 1
ATOM 738 C C . LYS A 1 94 ? 12.012 -0.076 -3.856 1.00 83.38 94 LYS A C 1
ATOM 740 O O . LYS A 1 94 ? 12.788 0.094 -4.784 1.00 83.38 94 LYS A O 1
ATOM 745 N N . MET A 1 95 ? 12.403 -0.041 -2.583 1.00 85.81 95 MET A N 1
ATOM 746 C CA . MET A 1 95 ? 13.788 0.226 -2.190 1.00 85.81 95 MET A CA 1
ATOM 747 C C . MET A 1 95 ? 14.757 -0.794 -2.802 1.00 85.81 95 MET A C 1
ATOM 749 O O . MET A 1 95 ? 15.786 -0.395 -3.330 1.00 85.81 95 MET A O 1
ATOM 753 N N . LEU A 1 96 ? 14.416 -2.087 -2.808 1.00 79.69 96 LEU A N 1
ATOM 754 C CA . LEU A 1 96 ? 15.279 -3.130 -3.383 1.00 79.69 96 LEU A CA 1
ATOM 755 C C . LEU A 1 96 ? 15.580 -2.947 -4.879 1.00 79.69 96 LEU A C 1
ATOM 757 O O . LEU A 1 96 ? 16.599 -3.440 -5.350 1.00 79.69 96 LEU A O 1
ATOM 761 N N . VAL A 1 97 ? 14.703 -2.275 -5.624 1.00 81.12 97 VAL A N 1
ATOM 762 C CA . VAL A 1 97 ? 14.800 -2.173 -7.090 1.00 81.12 97 VAL A CA 1
ATOM 763 C C . VAL A 1 97 ? 15.149 -0.759 -7.566 1.00 81.12 97 VAL A C 1
ATOM 765 O O . VAL A 1 97 ? 15.769 -0.601 -8.614 1.00 81.12 97 VAL A O 1
ATOM 768 N N . TYR A 1 98 ? 14.784 0.269 -6.797 1.00 79.44 98 TYR A N 1
ATOM 769 C CA . TYR A 1 98 ? 14.970 1.679 -7.153 1.00 79.44 98 TYR A CA 1
ATOM 770 C C . TYR A 1 98 ? 16.068 2.391 -6.356 1.00 79.44 98 TYR A C 1
ATOM 772 O O . TYR A 1 98 ? 16.321 3.562 -6.623 1.00 79.44 98 TYR A O 1
ATOM 780 N N . ALA A 1 99 ? 16.706 1.744 -5.378 1.00 81.75 99 ALA A N 1
ATOM 781 C CA . ALA A 1 99 ? 17.834 2.356 -4.687 1.00 81.75 99 ALA A CA 1
ATOM 782 C C . ALA A 1 99 ? 19.085 2.307 -5.574 1.00 81.75 99 ALA A C 1
ATOM 784 O O . ALA A 1 99 ? 19.698 1.255 -5.749 1.00 81.75 99 ALA A O 1
ATOM 785 N N . GLU A 1 100 ? 19.445 3.455 -6.142 1.00 80.38 100 GLU A N 1
ATOM 786 C CA . GLU A 1 100 ? 20.610 3.594 -7.021 1.00 80.38 100 GLU A CA 1
ATOM 787 C C . GLU A 1 100 ? 21.848 4.036 -6.230 1.00 80.38 100 GLU A C 1
ATOM 789 O O . GLU A 1 100 ? 22.975 3.677 -6.571 1.00 80.38 100 GLU A O 1
ATOM 794 N N . THR A 1 101 ? 21.642 4.769 -5.132 1.00 87.75 101 THR A N 1
ATOM 795 C CA . THR A 1 101 ? 22.710 5.294 -4.277 1.00 87.75 101 THR A CA 1
ATOM 796 C C . THR A 1 101 ? 22.629 4.759 -2.847 1.00 87.75 101 THR A C 1
ATOM 798 O O . THR A 1 101 ? 21.564 4.396 -2.345 1.00 87.75 101 THR A O 1
ATOM 801 N N . MET A 1 102 ? 23.759 4.769 -2.126 1.00 88.88 102 MET A N 1
ATOM 802 C CA . MET A 1 102 ? 23.760 4.427 -0.694 1.00 88.88 102 MET A CA 1
ATOM 803 C C . MET A 1 102 ? 22.846 5.347 0.125 1.00 88.88 102 MET A C 1
ATOM 805 O O . MET A 1 102 ? 22.262 4.911 1.115 1.00 88.88 102 MET A O 1
ATOM 809 N N . THR A 1 103 ? 22.690 6.606 -0.289 1.00 89.62 103 THR A N 1
ATOM 810 C CA . THR A 1 103 ? 21.769 7.555 0.346 1.00 89.62 103 THR A CA 1
ATOM 811 C C . THR A 1 103 ? 20.309 7.143 0.192 1.00 89.62 103 THR A C 1
ATOM 813 O O . THR A 1 103 ? 19.553 7.276 1.155 1.00 89.62 103 THR A O 1
ATOM 816 N N . ASP A 1 104 ? 19.922 6.564 -0.947 1.00 87.06 104 ASP A N 1
ATOM 817 C CA . ASP A 1 104 ? 18.559 6.058 -1.160 1.00 87.06 104 ASP A CA 1
ATOM 818 C C . ASP A 1 104 ? 18.264 4.872 -0.241 1.00 87.06 104 ASP A C 1
ATOM 820 O O . ASP A 1 104 ? 17.188 4.790 0.353 1.00 87.06 104 ASP A O 1
ATOM 824 N N . ILE A 1 105 ? 19.246 3.982 -0.061 1.00 88.25 105 ILE A N 1
ATOM 825 C CA . ILE A 1 105 ? 19.135 2.842 0.858 1.00 88.25 105 ILE A CA 1
ATOM 826 C C . ILE A 1 105 ? 18.993 3.333 2.303 1.00 88.25 105 ILE A C 1
ATOM 828 O O . ILE A 1 105 ? 18.144 2.833 3.046 1.00 88.25 105 ILE A O 1
ATOM 832 N N . LEU A 1 106 ? 19.787 4.329 2.711 1.00 91.31 106 LEU A N 1
ATOM 833 C CA . LEU A 1 106 ? 19.715 4.906 4.056 1.00 91.31 106 LEU A CA 1
ATOM 834 C C . LEU A 1 106 ? 18.360 5.577 4.316 1.00 91.31 106 LEU A C 1
ATOM 836 O O . LEU A 1 106 ? 17.740 5.312 5.346 1.00 91.31 106 LEU A O 1
ATOM 840 N N . MET A 1 107 ? 17.866 6.388 3.376 1.00 89.94 107 MET A N 1
ATOM 841 C CA . MET A 1 107 ? 16.554 7.034 3.489 1.00 89.94 107 MET A CA 1
ATOM 842 C C . MET A 1 107 ? 15.407 6.016 3.466 1.00 89.94 107 MET A C 1
ATOM 844 O O . MET A 1 107 ? 14.462 6.135 4.250 1.00 89.94 107 MET A O 1
ATOM 848 N N . GLY A 1 108 ? 15.496 4.980 2.627 1.00 88.06 108 GLY A N 1
ATOM 849 C CA . GLY A 1 108 ? 14.525 3.886 2.584 1.00 88.06 108 GLY A CA 1
ATOM 850 C C . GLY A 1 108 ? 14.474 3.110 3.901 1.00 88.06 108 GLY A C 1
ATOM 851 O O . GLY A 1 108 ? 13.396 2.896 4.456 1.00 88.06 108 GLY A O 1
ATOM 852 N N . THR A 1 109 ? 15.639 2.782 4.462 1.00 91.12 109 THR A N 1
ATOM 853 C CA . THR A 1 109 ? 15.752 2.102 5.762 1.00 91.12 109 THR A CA 1
ATOM 854 C C . THR A 1 109 ? 15.192 2.965 6.894 1.00 91.12 109 THR A C 1
ATOM 856 O O . THR A 1 109 ? 14.437 2.469 7.731 1.00 91.12 109 THR A O 1
ATOM 859 N N . LEU A 1 110 ? 15.494 4.269 6.902 1.00 93.12 110 LEU A N 1
ATOM 860 C CA . LEU A 1 110 ? 14.939 5.208 7.879 1.00 93.12 110 LEU A CA 1
ATOM 861 C C . LEU A 1 110 ? 13.410 5.309 7.764 1.00 93.12 110 LEU A C 1
ATOM 863 O O . LEU A 1 110 ? 12.714 5.284 8.778 1.00 93.12 110 LEU A O 1
ATOM 867 N N . SER A 1 111 ? 12.878 5.349 6.541 1.00 91.06 111 SER A N 1
ATOM 868 C CA . SER A 1 111 ? 11.432 5.357 6.284 1.00 91.06 111 SER A CA 1
ATOM 869 C C . SER A 1 111 ? 10.758 4.096 6.832 1.00 91.06 111 SER A C 1
ATOM 871 O O . SER A 1 111 ? 9.749 4.184 7.531 1.00 91.06 111 SER A O 1
ATOM 873 N N . ILE A 1 112 ? 11.350 2.923 6.585 1.00 91.00 112 ILE A N 1
ATOM 874 C CA . ILE A 1 112 ? 10.882 1.642 7.130 1.00 91.00 112 ILE A CA 1
ATOM 875 C C . ILE A 1 112 ? 10.898 1.665 8.664 1.00 91.00 112 ILE A C 1
ATOM 877 O O . ILE A 1 112 ? 9.915 1.271 9.291 1.00 91.00 112 ILE A O 1
ATOM 881 N N . ALA A 1 113 ? 11.971 2.169 9.279 1.00 91.75 113 ALA A N 1
ATOM 882 C CA . ALA A 1 113 ? 12.084 2.269 10.732 1.00 91.75 113 ALA A CA 1
ATOM 883 C C . ALA A 1 113 ? 10.985 3.157 11.343 1.00 91.75 113 ALA A C 1
ATOM 885 O O . ALA A 1 113 ? 10.398 2.792 12.361 1.00 91.75 113 ALA A O 1
ATOM 886 N N . VAL A 1 114 ? 10.657 4.285 10.703 1.00 91.31 114 VAL A N 1
ATOM 887 C CA . VAL A 1 114 ? 9.559 5.165 11.133 1.00 91.31 114 VAL A CA 1
ATOM 888 C C . VAL A 1 114 ? 8.210 4.458 11.020 1.00 91.31 114 VAL A C 1
ATOM 890 O O . VAL A 1 114 ? 7.442 4.471 11.980 1.00 91.31 114 VAL A O 1
ATOM 893 N N . VAL A 1 115 ? 7.922 3.794 9.896 1.00 88.81 115 VAL A N 1
ATOM 894 C CA . VAL A 1 115 ? 6.662 3.048 9.717 1.00 88.81 115 VAL A CA 1
ATOM 895 C C . VAL A 1 115 ? 6.525 1.944 10.768 1.00 88.81 115 VAL A C 1
ATOM 897 O O . VAL A 1 115 ? 5.462 1.798 11.368 1.00 88.81 115 VAL A O 1
ATOM 900 N N . LEU A 1 116 ? 7.606 1.215 11.059 1.00 88.00 116 LEU A N 1
ATOM 901 C CA . LEU A 1 116 ? 7.624 0.187 12.102 1.00 88.00 116 LEU A CA 1
ATOM 902 C C . LEU A 1 116 ? 7.410 0.769 13.506 1.00 88.00 116 LEU A C 1
ATOM 904 O O . LEU A 1 116 ? 6.706 0.163 14.314 1.00 88.00 116 LEU A O 1
ATOM 908 N N . LEU A 1 117 ? 7.972 1.943 13.807 1.00 90.25 117 LEU A N 1
ATOM 909 C CA . LEU A 1 117 ? 7.729 2.639 15.073 1.00 90.25 117 LEU A CA 1
ATOM 910 C C . LEU A 1 117 ? 6.269 3.074 15.209 1.00 90.25 117 LEU A C 1
ATOM 912 O O . LEU A 1 117 ? 5.660 2.820 16.247 1.00 90.25 117 LEU A O 1
ATOM 916 N N . LEU A 1 118 ? 5.693 3.671 14.163 1.00 86.75 118 LEU A N 1
ATOM 917 C CA . LEU A 1 118 ? 4.282 4.061 14.140 1.00 86.75 118 LEU A CA 1
ATOM 918 C C . LEU A 1 118 ? 3.368 2.844 14.305 1.00 86.75 118 LEU A C 1
ATOM 920 O O . LEU A 1 118 ? 2.441 2.882 15.110 1.00 86.75 118 LEU A O 1
ATOM 924 N N . MET A 1 119 ? 3.669 1.741 13.614 1.00 81.50 119 MET A N 1
ATOM 925 C CA . MET A 1 119 ? 2.946 0.477 13.756 1.00 81.50 119 MET A CA 1
ATOM 926 C C . MET A 1 119 ? 3.038 -0.057 15.190 1.00 81.50 119 MET A C 1
ATOM 928 O O . MET A 1 119 ? 2.023 -0.419 15.779 1.00 81.50 119 MET A O 1
ATOM 932 N N . LYS A 1 120 ? 4.234 -0.050 15.792 1.00 83.38 120 LYS A N 1
ATOM 933 C CA . LYS A 1 120 ? 4.434 -0.474 17.183 1.00 83.38 120 LYS A CA 1
ATOM 934 C C . LYS A 1 120 ? 3.646 0.394 18.163 1.00 83.38 120 LYS A C 1
ATOM 936 O O . LYS A 1 120 ? 3.042 -0.146 19.084 1.00 83.38 120 LYS A O 1
ATOM 941 N N . MET A 1 121 ? 3.642 1.714 17.980 1.00 81.31 121 MET A N 1
ATOM 942 C CA . MET A 1 121 ? 2.875 2.632 18.827 1.00 81.31 121 MET A CA 1
ATOM 943 C C . MET A 1 121 ? 1.370 2.388 18.697 1.00 81.31 121 MET A C 1
ATOM 945 O O . MET A 1 121 ? 0.683 2.290 19.710 1.00 81.31 121 MET A O 1
ATOM 949 N N . LEU A 1 122 ? 0.878 2.218 17.468 1.00 74.50 122 LEU A N 1
ATOM 950 C CA . LEU A 1 122 ? -0.538 1.991 17.193 1.00 74.50 122 LEU A CA 1
ATOM 951 C C . LEU A 1 122 ? -1.044 0.651 17.745 1.00 74.50 122 LEU A C 1
ATOM 953 O O . LEU A 1 122 ? -2.155 0.587 18.259 1.00 74.50 122 LEU A O 1
ATOM 957 N N . LEU A 1 123 ? -0.230 -0.407 17.666 1.00 68.94 123 LEU A N 1
ATOM 958 C CA . LEU A 1 123 ? -0.562 -1.733 18.204 1.00 68.94 123 LEU A CA 1
ATOM 959 C C . LEU A 1 123 ? -0.473 -1.792 19.735 1.00 68.94 123 LEU A C 1
ATOM 961 O O . LEU A 1 123 ? -1.213 -2.540 20.370 1.00 68.94 123 LEU A O 1
ATOM 965 N N . ASN A 1 124 ? 0.438 -1.022 20.335 1.00 66.31 124 ASN A N 1
ATOM 966 C CA . ASN A 1 124 ? 0.602 -0.968 21.787 1.00 66.31 124 ASN A CA 1
ATOM 967 C C . ASN A 1 124 ? -0.534 -0.188 22.473 1.00 66.31 124 ASN A C 1
ATOM 969 O O . ASN A 1 124 ? -0.873 -0.458 23.627 1.00 66.31 124 ASN A O 1
ATOM 973 N N . ASP A 1 125 ? -1.180 0.725 21.749 1.00 59.00 125 ASP A N 1
ATOM 974 C CA . ASP A 1 125 ? -2.502 1.217 22.105 1.00 59.00 125 ASP A CA 1
ATOM 975 C C . ASP A 1 125 ? -3.521 0.106 21.823 1.00 59.00 125 ASP A C 1
ATOM 977 O O . ASP A 1 125 ? -4.093 0.029 20.738 1.00 59.00 125 ASP A O 1
ATOM 981 N N . GLY A 1 126 ? -3.794 -0.749 22.818 1.00 53.09 126 GLY A N 1
ATOM 982 C CA . GLY A 1 126 ? -4.799 -1.833 22.782 1.00 53.09 126 GLY A CA 1
ATOM 983 C C . GLY A 1 126 ? -6.258 -1.395 22.529 1.00 53.09 126 GLY A C 1
ATOM 984 O O . GLY A 1 126 ? -7.198 -2.054 22.966 1.00 53.09 126 GLY A O 1
ATOM 985 N N . LYS A 1 127 ? -6.450 -0.247 21.876 1.00 52.12 127 LYS A N 1
ATOM 986 C CA . LYS A 1 127 ? -7.687 0.412 21.478 1.00 52.12 127 LYS A CA 1
ATOM 987 C C . LYS A 1 127 ? -8.082 0.093 20.032 1.00 52.12 127 LYS A C 1
ATOM 989 O O . LYS A 1 127 ? -9.269 0.164 19.748 1.00 52.12 127 LYS A O 1
ATOM 994 N N . MET A 1 128 ? -7.147 -0.251 19.136 1.00 47.66 128 MET A N 1
ATOM 995 C CA . MET A 1 128 ? -7.487 -0.527 17.726 1.00 47.66 128 MET A CA 1
ATOM 996 C C . MET A 1 128 ? -8.173 -1.889 17.542 1.00 47.66 128 MET A C 1
ATOM 998 O O . MET A 1 128 ? -9.294 -1.938 17.039 1.00 47.66 128 MET A O 1
ATOM 1002 N N . LEU A 1 129 ? -7.614 -2.960 18.118 1.00 50.19 129 LEU A N 1
ATOM 1003 C CA . LEU A 1 129 ? -8.234 -4.297 18.103 1.00 50.19 129 LEU A CA 1
ATOM 1004 C C . LEU A 1 129 ? -9.634 -4.321 18.750 1.00 50.19 129 LEU A C 1
ATOM 1006 O O . LEU A 1 129 ? -10.513 -5.060 18.320 1.00 50.19 129 LEU A O 1
ATOM 1010 N N . ALA A 1 130 ? -9.866 -3.470 19.754 1.00 50.41 130 ALA A N 1
ATOM 1011 C CA . ALA A 1 130 ? -11.143 -3.383 20.463 1.00 50.41 130 ALA A CA 1
ATOM 1012 C C . ALA A 1 130 ? -12.218 -2.553 19.731 1.00 50.41 130 ALA A C 1
ATOM 1014 O O . ALA A 1 130 ? -13.383 -2.594 20.125 1.00 50.41 130 ALA A O 1
ATOM 1015 N N . ARG A 1 131 ? -11.849 -1.769 18.705 1.00 51.41 131 ARG A N 1
ATOM 1016 C CA . ARG A 1 131 ? -12.754 -0.812 18.041 1.00 51.41 131 ARG A CA 1
ATOM 1017 C C . ARG A 1 131 ? -13.219 -1.260 16.656 1.00 51.41 131 ARG A C 1
ATOM 1019 O O . ARG A 1 131 ? -14.257 -0.780 16.216 1.00 51.41 131 ARG A O 1
ATOM 1026 N N . PHE A 1 132 ? -12.485 -2.156 15.995 1.00 45.84 132 PHE A N 1
ATOM 1027 C CA . PHE A 1 132 ? -12.832 -2.618 14.647 1.00 45.84 132 PHE A CA 1
ATOM 1028 C C . PHE A 1 132 ? -13.749 -3.851 14.628 1.00 45.84 132 PHE A C 1
ATOM 1030 O O . PHE A 1 132 ? -14.671 -3.864 13.821 1.00 45.84 132 PHE A O 1
ATOM 1037 N N . ASP A 1 133 ? -13.606 -4.792 15.573 1.00 52.03 133 ASP A N 1
ATOM 1038 C CA . ASP A 1 133 ? -14.436 -6.016 15.617 1.00 52.03 133 ASP A CA 1
ATOM 1039 C C . ASP A 1 133 ? -15.340 -6.134 16.863 1.00 52.03 133 ASP A C 1
ATOM 1041 O O . ASP A 1 133 ? -15.971 -7.167 17.079 1.00 52.03 133 ASP A O 1
ATOM 1045 N N . ASN A 1 134 ? -15.417 -5.105 17.722 1.00 62.50 134 ASN A N 1
ATOM 1046 C CA . ASN A 1 134 ? -16.067 -5.189 19.047 1.00 62.50 134 ASN A CA 1
ATOM 1047 C C . ASN A 1 134 ? -15.560 -6.375 19.909 1.00 62.50 134 ASN A C 1
ATOM 1049 O O . ASN A 1 134 ? -16.261 -6.849 20.807 1.00 62.50 134 ASN A O 1
ATOM 1053 N N . ILE A 1 135 ? -14.340 -6.865 19.657 1.00 68.81 135 ILE A N 1
ATOM 1054 C CA . ILE A 1 135 ? -13.718 -7.947 20.425 1.00 68.81 135 ILE A CA 1
ATOM 1055 C C . ILE A 1 135 ? -12.930 -7.326 21.576 1.00 68.81 135 ILE A C 1
ATOM 1057 O O . ILE A 1 135 ? -11.900 -6.680 21.386 1.00 68.81 135 ILE A O 1
ATOM 1061 N N . TYR A 1 136 ? -13.408 -7.537 22.799 1.00 73.69 136 TYR A N 1
ATOM 1062 C CA . TYR A 1 136 ? -12.775 -7.013 24.006 1.00 73.69 136 TYR A CA 1
ATOM 1063 C C . TYR A 1 136 ? -12.004 -8.107 24.737 1.00 73.69 136 TYR A C 1
ATOM 1065 O O . TYR A 1 136 ? -12.499 -9.219 24.923 1.00 73.69 136 TYR A O 1
ATOM 1073 N N . SER A 1 137 ? -10.799 -7.777 25.213 1.00 73.19 137 SER A N 1
ATOM 1074 C CA . SER A 1 137 ? -10.060 -8.669 26.108 1.00 73.19 137 SER A CA 1
ATOM 1075 C C . SER A 1 137 ? -10.882 -8.941 27.366 1.00 73.19 137 SER A C 1
ATOM 1077 O O . SER A 1 137 ? -11.365 -8.018 28.023 1.00 73.19 137 SER A O 1
ATOM 1079 N N . VAL A 1 138 ? -10.999 -10.213 27.740 1.00 70.88 138 VAL A N 1
ATOM 1080 C CA . VAL A 1 138 ? -11.809 -10.653 28.884 1.00 70.88 138 VAL A CA 1
ATOM 1081 C C . VAL A 1 138 ? -11.276 -10.112 30.226 1.00 70.88 138 VAL A C 1
ATOM 1083 O O . VAL A 1 138 ? -12.018 -9.975 31.199 1.00 70.88 138 VAL A O 1
ATOM 1086 N N . ASN A 1 139 ? -9.999 -9.723 30.265 1.00 74.50 139 ASN A N 1
ATOM 1087 C CA . ASN A 1 139 ? -9.350 -9.113 31.427 1.00 74.50 139 ASN A CA 1
ATOM 1088 C C . ASN A 1 139 ? -9.596 -7.600 31.539 1.00 74.50 139 ASN A C 1
ATOM 1090 O O . ASN A 1 139 ? -9.158 -6.976 32.507 1.00 74.50 139 ASN A O 1
ATOM 1094 N N . LEU A 1 140 ? -10.288 -6.993 30.569 1.00 74.06 140 LEU A N 1
ATOM 1095 C CA . LEU A 1 140 ? -10.589 -5.569 30.591 1.00 74.06 140 LEU A CA 1
ATOM 1096 C C . LEU A 1 140 ? -11.533 -5.242 31.769 1.00 74.06 140 LEU A C 1
ATOM 1098 O O . LEU A 1 140 ? -12.569 -5.904 31.933 1.00 74.06 140 LEU A O 1
ATOM 1102 N N . PRO A 1 141 ? -11.213 -4.221 32.586 1.00 77.75 141 PRO A N 1
ATOM 1103 C CA . PRO A 1 141 ? -12.123 -3.747 33.613 1.00 77.75 141 PRO A CA 1
ATOM 1104 C C . PRO A 1 141 ? -13.411 -3.199 32.999 1.00 77.75 141 PRO A C 1
ATOM 1106 O O . PRO A 1 141 ? -13.362 -2.459 32.016 1.00 77.75 141 PRO A O 1
ATOM 1109 N N . ILE A 1 142 ? -14.559 -3.504 33.604 1.00 75.06 142 ILE A N 1
ATOM 1110 C CA . ILE A 1 142 ? -15.869 -3.042 33.109 1.00 75.06 142 ILE A CA 1
ATOM 1111 C C . ILE A 1 142 ? -15.981 -1.511 33.169 1.00 75.06 142 ILE A C 1
ATOM 1113 O O . ILE A 1 142 ? -16.645 -0.897 32.340 1.00 75.06 142 ILE A O 1
ATOM 1117 N N . GLU A 1 143 ? -15.241 -0.875 34.072 1.00 71.88 143 GLU A N 1
ATOM 1118 C CA . GLU A 1 143 ? -15.122 0.583 34.154 1.00 71.88 143 GLU A CA 1
ATOM 1119 C C . GLU A 1 143 ? -14.525 1.191 32.872 1.00 71.88 143 GLU A C 1
ATOM 1121 O O . GLU A 1 143 ? -15.027 2.193 32.370 1.00 71.88 143 GLU A O 1
ATOM 1126 N N . ARG A 1 144 ? -13.556 0.514 32.231 1.00 69.94 144 ARG A N 1
ATOM 1127 C CA . ARG A 1 144 ? -13.021 0.953 30.931 1.00 69.94 144 ARG A CA 1
ATOM 1128 C C . ARG A 1 144 ? -14.029 0.790 29.794 1.00 69.94 144 ARG A C 1
ATOM 1130 O O . ARG A 1 144 ? -13.970 1.559 28.842 1.00 69.94 144 ARG A O 1
ATOM 1137 N N . LEU A 1 145 ? -14.962 -0.161 29.883 1.00 73.00 145 LEU A N 1
ATOM 1138 C CA . LEU A 1 145 ? -16.062 -0.287 28.913 1.00 73.00 145 LEU A CA 1
ATOM 1139 C C . LEU A 1 145 ? -17.030 0.890 29.002 1.00 73.00 145 LEU A C 1
ATOM 1141 O O . LEU A 1 145 ? -17.475 1.407 27.976 1.00 73.00 145 LEU A O 1
ATOM 1145 N N . LYS A 1 146 ? -17.295 1.351 30.223 1.00 71.69 146 LYS A N 1
ATOM 1146 C CA . LYS A 1 146 ? -18.168 2.492 30.476 1.00 71.69 146 LYS A CA 1
ATOM 1147 C C . LYS A 1 146 ? -17.528 3.813 30.047 1.00 71.69 146 LYS A C 1
ATOM 1149 O O . LYS A 1 146 ? -18.147 4.565 29.296 1.00 71.69 146 LYS A O 1
ATOM 1154 N N . ASP A 1 147 ? -16.288 4.062 30.459 1.00 71.12 147 ASP A N 1
ATOM 1155 C CA . ASP A 1 147 ? -15.620 5.348 30.228 1.00 71.12 147 ASP A CA 1
ATOM 1156 C C . ASP A 1 147 ? -15.132 5.519 28.788 1.00 71.12 147 ASP A C 1
ATOM 1158 O O . ASP A 1 147 ? -15.222 6.606 28.222 1.00 71.12 147 ASP A O 1
ATOM 1162 N N . GLN A 1 148 ? -14.612 4.449 28.182 1.00 65.69 148 GLN A N 1
ATOM 1163 C CA . GLN A 1 148 ? -13.940 4.534 26.886 1.00 65.69 148 GLN A CA 1
ATOM 1164 C C . GLN A 1 148 ? -14.837 4.124 25.712 1.00 65.69 148 GLN A C 1
ATOM 1166 O O . GLN A 1 148 ? -14.621 4.585 24.591 1.00 65.69 148 GLN A O 1
ATOM 1171 N N . TYR A 1 149 ? -15.829 3.265 25.956 1.00 64.81 149 TYR A N 1
ATOM 1172 C CA . TYR A 1 149 ? -16.696 2.718 24.908 1.00 64.81 149 TYR A CA 1
ATOM 1173 C C . TYR A 1 149 ? -18.176 3.071 25.110 1.00 64.81 149 TYR A C 1
ATOM 1175 O O . TYR A 1 149 ? -18.993 2.732 24.260 1.00 64.81 149 TYR A O 1
ATOM 1183 N N . HIS A 1 150 ? -18.526 3.778 26.195 1.00 65.06 150 HIS A N 1
ATOM 1184 C CA . HIS A 1 150 ? -19.903 4.150 26.552 1.00 65.06 150 HIS A CA 1
ATOM 1185 C C . HIS A 1 150 ? -20.871 2.955 26.660 1.00 65.06 150 HIS A C 1
ATOM 1187 O O . HIS A 1 150 ? -22.084 3.117 26.536 1.00 65.06 150 HIS A O 1
ATOM 1193 N N . ILE A 1 151 ? -20.343 1.755 26.927 1.00 70.44 151 ILE A N 1
ATOM 1194 C CA . ILE A 1 151 ? -21.120 0.529 27.131 1.00 70.44 151 ILE A CA 1
ATOM 1195 C C . ILE A 1 151 ? -21.318 0.349 28.639 1.00 70.44 151 ILE A C 1
ATOM 1197 O O . ILE A 1 151 ? -20.411 -0.092 29.347 1.00 70.44 151 ILE A O 1
ATOM 1201 N N . ASP A 1 152 ? -22.510 0.678 29.144 1.00 72.88 152 ASP A N 1
ATOM 1202 C CA . ASP A 1 152 ? -22.874 0.418 30.542 1.00 72.88 152 ASP A CA 1
ATOM 1203 C C . ASP A 1 152 ? -23.574 -0.944 30.671 1.00 72.88 152 ASP A C 1
ATOM 1205 O O . ASP A 1 152 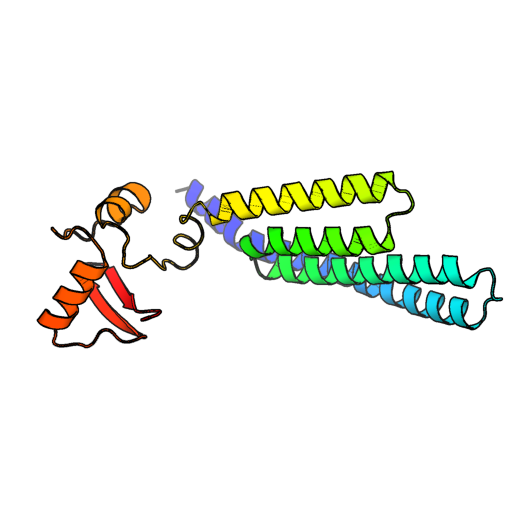? -24.764 -1.104 30.399 1.00 72.88 152 ASP A O 1
ATOM 1209 N N . LEU A 1 153 ? -22.810 -1.949 31.101 1.00 69.81 153 LEU A N 1
ATOM 1210 C CA . LEU A 1 153 ? -23.321 -3.290 31.405 1.00 69.81 153 LEU A CA 1
ATOM 1211 C C . LEU A 1 153 ? -24.097 -3.336 32.736 1.00 69.81 153 LEU A C 1
ATOM 1213 O O . LEU A 1 153 ? -24.644 -4.384 33.079 1.00 69.81 153 LEU A O 1
ATOM 1217 N N . HIS A 1 154 ? -24.159 -2.222 33.485 1.00 65.75 154 HIS A N 1
ATOM 1218 C CA . HIS A 1 154 ? -24.859 -2.069 34.763 1.00 65.75 154 HIS A CA 1
ATOM 1219 C C . HIS A 1 154 ? -24.623 -3.241 35.721 1.00 65.75 154 HIS A C 1
ATOM 1221 O O . HIS A 1 154 ? -25.560 -3.818 36.278 1.00 65.75 154 HIS A O 1
ATOM 1227 N N . THR A 1 155 ? -23.358 -3.617 35.882 1.00 67.12 155 THR A N 1
ATOM 1228 C CA . THR A 1 155 ? -22.943 -4.727 36.735 1.00 67.12 155 THR A CA 1
ATOM 1229 C C . THR A 1 155 ? -21.945 -4.244 37.779 1.00 67.12 155 THR A C 1
ATOM 1231 O O . THR A 1 155 ? -21.153 -3.342 37.527 1.00 67.12 155 THR A O 1
ATOM 1234 N N . ASN A 1 156 ? -21.968 -4.866 38.957 1.00 66.50 156 ASN A N 1
ATOM 1235 C CA . ASN A 1 156 ? -21.051 -4.568 40.061 1.00 66.50 156 ASN A CA 1
ATOM 1236 C C . ASN A 1 156 ? -19.723 -5.352 39.945 1.00 66.50 156 ASN A C 1
ATOM 1238 O O . ASN A 1 156 ? -19.001 -5.547 40.923 1.00 66.50 156 ASN A O 1
ATOM 1242 N N . LYS A 1 157 ? -19.428 -5.903 38.761 1.00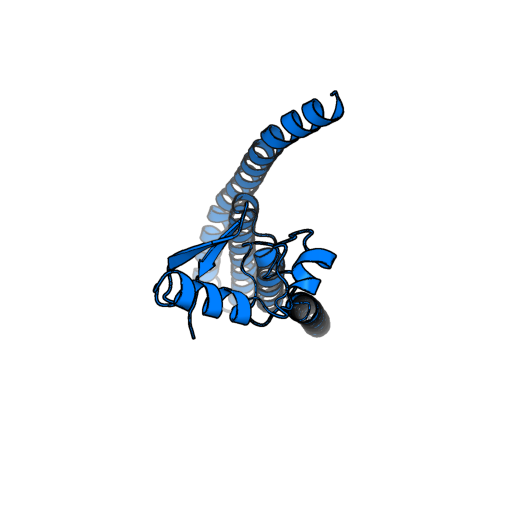 71.88 157 LYS A N 1
ATOM 1243 C CA . LYS A 1 157 ? -18.219 -6.693 38.519 1.00 71.88 157 LYS A CA 1
ATOM 1244 C C . LYS A 1 157 ? -17.069 -5.818 38.059 1.00 71.88 157 LYS A C 1
ATOM 1246 O O . LYS A 1 157 ? -17.244 -4.869 37.306 1.00 71.88 157 LYS A O 1
ATOM 1251 N N . LYS A 1 158 ? -15.869 -6.204 38.490 1.00 76.00 158 LYS A N 1
ATOM 1252 C CA . LYS A 1 158 ? -14.632 -5.496 38.158 1.00 76.00 158 LYS A CA 1
ATOM 1253 C C . LYS A 1 158 ? -14.163 -5.782 36.730 1.00 76.00 158 LYS A C 1
ATOM 1255 O O . LYS A 1 158 ? -13.648 -4.873 36.096 1.00 76.00 158 LYS A O 1
ATOM 1260 N N . THR A 1 159 ? -14.361 -6.996 36.207 1.00 82.44 159 THR A N 1
ATOM 1261 C CA . THR A 1 159 ? -13.840 -7.445 34.898 1.00 82.44 159 THR A CA 1
ATOM 1262 C C . THR A 1 159 ? -14.874 -8.236 34.091 1.00 82.44 159 THR A C 1
ATOM 1264 O O . THR A 1 159 ? -15.771 -8.861 34.665 1.00 82.44 159 THR A O 1
ATOM 1267 N N . LEU A 1 160 ? -14.731 -8.240 32.757 1.00 78.38 160 LEU A N 1
ATOM 1268 C CA . LEU A 1 160 ? -15.580 -9.021 31.842 1.00 78.38 160 LEU A CA 1
ATOM 1269 C C . LEU A 1 160 ? -15.532 -10.526 32.138 1.00 78.38 160 LEU A C 1
ATOM 1271 O O . LEU A 1 160 ? -16.567 -11.188 32.100 1.00 78.38 160 LEU A O 1
ATOM 1275 N N . ILE A 1 161 ? -14.360 -11.062 32.490 1.00 80.19 161 ILE A N 1
ATOM 1276 C CA . ILE A 1 161 ? -14.194 -12.495 32.778 1.00 80.19 161 ILE A CA 1
ATOM 1277 C C . ILE A 1 161 ? -14.977 -12.913 34.019 1.00 80.19 161 ILE A C 1
ATOM 1279 O O . ILE A 1 161 ? -15.633 -13.952 34.018 1.00 80.19 161 ILE A O 1
ATOM 1283 N N . GLY A 1 162 ? -14.999 -12.058 35.047 1.00 82.12 162 GLY A N 1
ATOM 1284 C CA . GLY A 1 162 ? -15.789 -12.296 36.251 1.00 82.12 162 GLY A CA 1
ATOM 1285 C C . GLY A 1 162 ? -17.294 -12.264 35.980 1.00 82.12 162 GLY A C 1
ATOM 1286 O O . GLY A 1 162 ? -18.044 -13.001 36.615 1.00 82.12 162 GLY A O 1
ATOM 1287 N N . LEU A 1 163 ? -17.738 -11.444 35.022 1.00 83.38 163 LEU A N 1
ATOM 1288 C CA . LEU A 1 163 ? -19.131 -11.425 34.579 1.00 83.38 163 LEU A CA 1
ATOM 1289 C C . LEU A 1 163 ? -19.479 -12.690 33.782 1.00 83.38 163 LEU A C 1
ATOM 1291 O O . LEU A 1 163 ? -20.486 -13.326 34.074 1.00 83.38 163 LEU A O 1
ATOM 1295 N N . LEU A 1 164 ? -18.646 -13.086 32.816 1.00 84.12 164 LEU A N 1
ATOM 1296 C CA . LEU A 1 164 ? -18.875 -14.282 31.999 1.00 84.12 164 LEU A CA 1
ATOM 1297 C C . LEU A 1 164 ? -18.896 -15.566 32.835 1.00 84.12 164 LEU A C 1
ATOM 1299 O O . LEU A 1 164 ? -19.750 -16.419 32.606 1.00 84.12 164 LEU A O 1
ATOM 1303 N N . PHE A 1 165 ? -18.020 -15.687 33.834 1.00 83.44 165 PHE A N 1
ATOM 1304 C CA . PHE A 1 165 ? -18.002 -16.841 34.734 1.00 83.44 165 PHE A CA 1
ATOM 1305 C C . PHE A 1 165 ? -19.274 -16.935 35.592 1.00 83.44 165 PHE A C 1
ATOM 1307 O O . PHE A 1 165 ? -19.835 -18.016 35.757 1.00 83.44 165 PHE A O 1
ATOM 1314 N N . GLU A 1 166 ? -19.789 -15.802 36.083 1.00 83.12 166 GLU A N 1
ATOM 1315 C CA . GLU A 1 166 ? -21.065 -15.784 36.808 1.00 83.12 166 GLU A CA 1
ATOM 1316 C C . GLU A 1 166 ? -22.241 -16.153 35.902 1.00 83.12 166 GLU A C 1
ATOM 1318 O O . GLU A 1 166 ? -23.103 -16.933 36.297 1.00 83.12 166 GLU A O 1
ATOM 1323 N N . LEU A 1 167 ? -22.283 -15.620 34.679 1.00 83.38 167 LEU A N 1
ATOM 1324 C CA . LEU A 1 167 ? -23.340 -15.950 33.724 1.00 83.38 167 LEU A CA 1
ATOM 1325 C C . LEU A 1 167 ? -23.278 -17.422 33.302 1.00 83.38 167 LEU A C 1
ATOM 1327 O O . LEU A 1 167 ? -24.321 -18.052 33.150 1.00 83.38 167 LEU A O 1
ATOM 1331 N N . SER A 1 168 ? -22.072 -17.975 33.168 1.00 83.69 168 SER A N 1
ATOM 1332 C CA . SER A 1 168 ? -21.842 -19.396 32.911 1.00 83.69 168 SER A CA 1
ATOM 1333 C C . SER A 1 168 ? -22.433 -20.270 34.019 1.00 83.69 168 SER A C 1
ATOM 1335 O O . SER A 1 168 ? -23.216 -21.164 33.708 1.00 83.69 168 SER A O 1
ATOM 1337 N N . GLN A 1 169 ? -22.168 -19.959 35.295 1.00 83.50 169 GLN A N 1
ATOM 1338 C CA . GLN A 1 169 ? -22.769 -20.686 36.421 1.00 83.50 169 GLN A CA 1
ATOM 1339 C C . GLN A 1 169 ? -24.282 -20.472 36.525 1.00 83.50 169 GLN A C 1
ATOM 1341 O O . GLN A 1 169 ? -25.030 -21.415 36.758 1.00 83.50 169 GLN A O 1
ATOM 1346 N N . LYS A 1 170 ? -24.751 -19.234 36.346 1.00 84.31 170 LYS A N 1
ATOM 1347 C CA . LYS A 1 170 ? -26.169 -18.884 36.498 1.00 84.31 170 LYS A CA 1
ATOM 1348 C C . LYS A 1 170 ? -27.057 -19.561 35.457 1.00 84.31 170 LYS A C 1
ATOM 1350 O O . LYS A 1 170 ? -28.199 -19.894 35.760 1.00 84.31 170 LYS A O 1
ATOM 1355 N N . TYR A 1 171 ? -26.559 -19.706 34.233 1.00 81.19 171 TYR A N 1
ATOM 1356 C CA . TYR A 1 171 ? -27.299 -20.305 33.124 1.00 81.19 171 TYR A CA 1
ATOM 1357 C C . TYR A 1 171 ? -26.870 -21.744 32.814 1.00 81.19 171 TYR A C 1
ATOM 1359 O O . TYR A 1 171 ? -27.356 -22.291 31.828 1.00 81.19 171 TYR A O 1
ATOM 1367 N N . ASP A 1 172 ? -25.976 -22.325 33.622 1.00 82.31 172 ASP A N 1
ATOM 1368 C CA . ASP A 1 172 ? -25.382 -23.656 33.433 1.00 82.31 172 ASP A CA 1
ATOM 1369 C C . ASP A 1 172 ? -24.872 -23.884 31.996 1.00 82.31 172 ASP A C 1
ATOM 1371 O O . ASP A 1 172 ? -25.150 -24.885 31.336 1.00 82.31 172 ASP A O 1
ATOM 1375 N N . ARG A 1 173 ? -24.167 -22.880 31.457 1.00 81.38 173 ARG A N 1
ATOM 1376 C CA . ARG A 1 173 ? -23.608 -22.916 30.099 1.00 81.38 173 ARG A CA 1
ATOM 1377 C C . ARG A 1 173 ? -22.092 -22.828 30.144 1.00 81.38 173 ARG A C 1
ATOM 1379 O O . ARG A 1 173 ? -21.580 -21.847 30.685 1.00 81.38 173 ARG A O 1
ATOM 1386 N N . PRO A 1 174 ? -21.358 -23.772 29.536 1.00 80.25 174 PRO A N 1
ATOM 1387 C CA . PRO A 1 174 ? -19.903 -23.728 29.520 1.00 80.25 174 PRO A CA 1
ATOM 1388 C C . PRO A 1 174 ? -19.388 -22.566 28.659 1.00 80.25 174 PRO A C 1
ATOM 1390 O O . PRO A 1 174 ? -19.989 -22.196 27.647 1.00 80.25 174 PRO A O 1
ATOM 1393 N N . LEU A 1 175 ? -18.250 -21.997 29.058 1.00 81.88 175 LEU A N 1
ATOM 1394 C CA . LEU A 1 175 ? -17.541 -20.972 28.292 1.00 81.88 175 LEU A CA 1
ATOM 1395 C C . LEU A 1 175 ? -16.793 -21.638 27.131 1.00 81.88 175 LEU A C 1
ATOM 1397 O O . LEU A 1 175 ? -15.650 -22.058 27.274 1.00 81.88 175 LEU A O 1
ATOM 1401 N N . VAL A 1 176 ? -17.462 -21.756 25.987 1.00 82.81 176 VAL A N 1
ATOM 1402 C CA . VAL A 1 176 ? -16.897 -22.293 24.739 1.00 82.81 176 VAL A CA 1
ATOM 1403 C C . VAL A 1 176 ? -16.977 -21.252 23.628 1.00 82.81 176 VAL A C 1
ATOM 1405 O O . VAL A 1 176 ? -17.819 -20.353 23.673 1.00 82.81 176 VAL A O 1
ATOM 1408 N N . LYS A 1 177 ? -16.117 -21.368 22.609 1.00 80.75 177 LYS A N 1
ATOM 1409 C CA . LYS A 1 177 ? -16.192 -20.515 21.415 1.00 80.75 177 LYS A CA 1
ATOM 1410 C C . LYS A 1 177 ? -17.599 -20.582 20.802 1.00 80.75 177 LYS A C 1
ATOM 1412 O O . LYS A 1 177 ? -18.133 -21.666 20.591 1.00 80.75 177 LYS A O 1
ATOM 1417 N N . GLY A 1 178 ? -18.190 -19.423 20.530 1.00 77.69 178 GLY A N 1
ATOM 1418 C CA . GLY A 1 178 ? -19.562 -19.261 20.048 1.00 77.69 178 GLY A CA 1
ATOM 1419 C C . GLY A 1 178 ? -20.625 -19.174 21.149 1.00 77.69 178 GLY A C 1
ATOM 1420 O O . GLY A 1 178 ? -21.791 -18.935 20.838 1.00 77.69 178 GLY A O 1
ATOM 1421 N N . ALA A 1 179 ? -20.273 -19.325 22.431 1.00 80.25 179 ALA A N 1
ATOM 1422 C CA . ALA A 1 179 ? -21.234 -19.164 23.518 1.00 80.25 179 ALA A CA 1
ATOM 1423 C C . ALA A 1 179 ? -21.739 -17.715 23.589 1.00 80.25 179 ALA A C 1
ATOM 1425 O O . ALA A 1 179 ? -20.950 -16.768 23.606 1.00 80.25 179 ALA A O 1
ATOM 1426 N N . THR A 1 180 ? -23.063 -17.547 23.647 1.00 80.69 180 THR A N 1
ATOM 1427 C CA . THR A 1 180 ? -23.716 -16.236 23.744 1.00 80.69 180 THR A CA 1
ATOM 1428 C C . THR A 1 180 ? -24.379 -16.056 25.102 1.00 80.69 180 THR A C 1
ATOM 1430 O O . THR A 1 180 ? -25.195 -16.882 25.522 1.00 80.69 180 THR A O 1
ATOM 1433 N N . PHE A 1 181 ? -24.087 -14.934 25.755 1.00 82.31 181 PHE A N 1
ATOM 1434 C CA . PHE A 1 181 ? -24.681 -14.533 27.024 1.00 82.31 181 PHE A CA 1
ATOM 1435 C C . PHE A 1 181 ? -25.375 -13.182 26.871 1.00 82.31 181 PHE A C 1
ATOM 1437 O O . PHE A 1 181 ? -24.782 -12.216 26.394 1.00 82.31 181 PHE A O 1
ATOM 1444 N N . LYS A 1 182 ? -26.641 -13.100 27.285 1.00 79.62 182 LYS A N 1
ATOM 1445 C CA . LYS A 1 182 ? -27.408 -11.852 27.243 1.00 79.62 182 LYS A CA 1
ATOM 1446 C C . LYS A 1 182 ? -27.238 -11.078 28.547 1.00 79.62 182 LYS A C 1
ATOM 1448 O O . LYS A 1 182 ? -27.512 -11.609 29.623 1.00 79.62 182 LYS A O 1
ATOM 1453 N N . VAL A 1 183 ? -26.852 -9.809 28.439 1.00 79.56 183 VAL A N 1
ATOM 1454 C CA . VAL A 1 183 ? 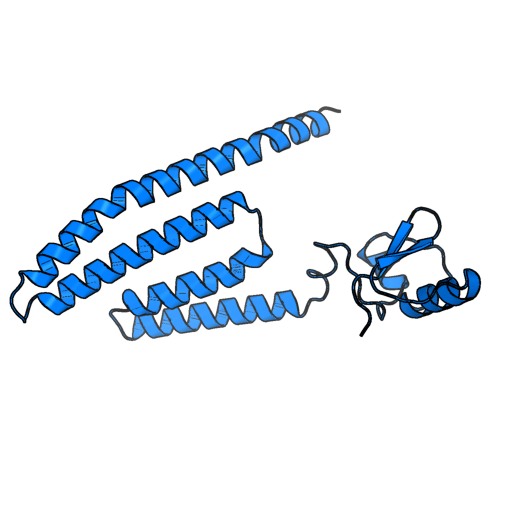-26.740 -8.865 29.556 1.00 79.56 183 VAL A CA 1
ATOM 1455 C C . VAL A 1 183 ? -27.517 -7.603 29.201 1.00 79.56 183 VAL A C 1
ATOM 1457 O O . VAL A 1 183 ? -27.029 -6.752 28.463 1.00 79.56 183 VAL A O 1
ATOM 1460 N N . LYS A 1 184 ? -28.745 -7.492 29.726 1.00 75.44 184 LYS A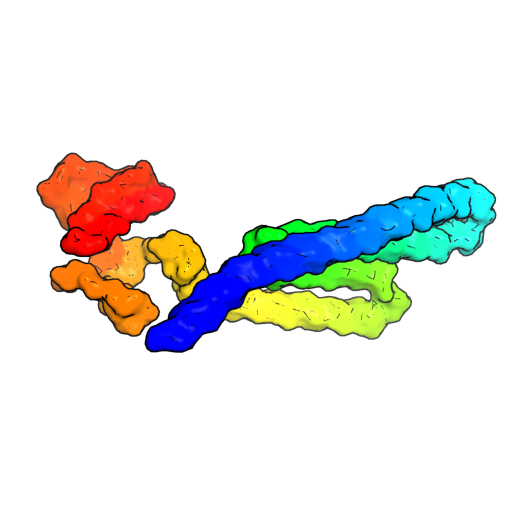 N 1
ATOM 1461 C CA . LYS A 1 184 ? -29.708 -6.428 29.384 1.00 75.44 184 LYS A CA 1
ATOM 1462 C C . LYS A 1 184 ? -29.881 -6.284 27.861 1.00 75.44 184 LYS A C 1
ATOM 1464 O O . LYS A 1 184 ? -30.451 -7.185 27.241 1.00 75.44 184 LYS A O 1
ATOM 1469 N N . ASP A 1 185 ? -29.373 -5.190 27.296 1.00 75.12 185 ASP A N 1
ATOM 1470 C CA . ASP A 1 185 ? -29.480 -4.812 25.884 1.00 75.12 185 ASP A CA 1
ATOM 1471 C C . ASP A 1 185 ? -28.293 -5.305 25.038 1.00 75.12 185 ASP A C 1
ATOM 1473 O O . ASP A 1 185 ? -28.303 -5.166 23.817 1.00 75.12 185 ASP A O 1
ATOM 1477 N N . TYR A 1 186 ? -27.286 -5.919 25.669 1.00 78.12 186 TYR A N 1
ATOM 1478 C CA . TYR A 1 186 ? -26.070 -6.397 25.015 1.00 78.12 186 TYR A CA 1
ATOM 1479 C C . TYR A 1 186 ? -26.020 -7.927 24.949 1.00 78.12 186 TYR A C 1
ATOM 1481 O O . TYR A 1 186 ? -26.418 -8.632 25.882 1.00 78.12 186 TYR A O 1
ATOM 1489 N N . TYR A 1 187 ? -25.475 -8.444 23.848 1.00 79.25 187 TYR A N 1
ATOM 1490 C CA . TYR A 1 187 ? -25.129 -9.854 23.685 1.00 79.25 187 TYR A CA 1
ATOM 1491 C C . TYR A 1 187 ? -23.609 -9.990 23.693 1.00 79.25 187 TYR A C 1
ATOM 1493 O O . TYR A 1 187 ? -22.923 -9.405 22.861 1.00 79.25 187 TYR A O 1
ATOM 1501 N N . LEU A 1 188 ? -23.091 -10.753 24.650 1.00 82.06 188 LEU A N 1
ATOM 1502 C CA . LEU A 1 188 ? -21.677 -11.093 24.749 1.00 82.06 188 LEU A CA 1
ATOM 1503 C C . LEU A 1 188 ? -21.460 -12.424 24.034 1.00 82.06 188 LEU A C 1
ATOM 1505 O O . LEU A 1 188 ? -22.115 -13.408 24.380 1.00 82.06 188 LEU A O 1
ATOM 1509 N N . ILE A 1 189 ? -20.558 -12.456 23.056 1.00 82.62 189 ILE A N 1
ATOM 1510 C CA . ILE A 1 189 ? -20.215 -13.659 22.290 1.00 82.62 189 ILE A CA 1
ATOM 1511 C C . ILE A 1 189 ? -18.758 -14.010 22.579 1.00 82.62 189 ILE A C 1
ATOM 1513 O O . ILE A 1 189 ? -17.875 -13.157 22.518 1.00 82.62 189 ILE A O 1
ATOM 1517 N N . VAL A 1 190 ? -18.509 -15.270 22.922 1.00 83.12 190 VAL A N 1
ATOM 1518 C CA . VAL A 1 190 ? -17.159 -15.769 23.186 1.00 83.12 190 VAL A CA 1
ATOM 1519 C C . VAL A 1 190 ? -16.487 -16.133 21.860 1.00 83.12 190 VAL A C 1
ATOM 1521 O O . VAL A 1 190 ? -16.793 -17.166 21.277 1.00 83.12 190 VAL A O 1
ATOM 1524 N N . GLU A 1 191 ? -15.558 -15.308 21.380 1.00 78.19 191 GLU A N 1
ATOM 1525 C CA . GLU A 1 191 ? -14.852 -15.550 20.106 1.00 78.19 191 GLU A CA 1
ATOM 1526 C C . GLU A 1 191 ? -13.674 -16.528 20.221 1.00 78.19 191 GLU A C 1
ATOM 1528 O O . GLU A 1 191 ? -13.394 -17.317 19.312 1.00 78.19 191 GLU A O 1
ATOM 1533 N N . ARG A 1 192 ? -12.966 -16.508 21.352 1.00 74.31 192 ARG A N 1
ATOM 1534 C CA . ARG A 1 192 ? -11.826 -17.391 21.615 1.00 74.31 192 ARG A CA 1
ATOM 1535 C C . ARG A 1 192 ? -11.739 -17.695 23.106 1.00 74.31 192 ARG A C 1
ATOM 1537 O O . ARG A 1 192 ? -11.911 -16.800 23.928 1.00 74.31 192 ARG A O 1
ATOM 1544 N N . VAL A 1 193 ? -11.479 -18.958 23.424 1.00 72.44 193 VAL A N 1
ATOM 1545 C CA . VAL A 1 193 ? -11.151 -19.432 24.771 1.00 72.44 193 VAL A CA 1
ATOM 1546 C C . VAL A 1 193 ? -9.748 -20.012 24.661 1.00 72.44 193 VAL A C 1
ATOM 1548 O O . VAL A 1 193 ? -9.531 -20.884 23.818 1.00 72.44 193 VAL A O 1
ATOM 1551 N N . GLU A 1 194 ? -8.813 -19.450 25.418 1.00 62.78 194 GLU A N 1
ATOM 1552 C CA . GLU A 1 194 ? -7.436 -19.944 25.558 1.00 62.78 194 GLU A CA 1
ATOM 1553 C C . GLU A 1 194 ? -7.295 -20.722 26.865 1.00 62.78 194 GLU A C 1
ATOM 1555 O O . GLU A 1 194 ? -7.959 -20.323 27.854 1.00 62.78 194 GLU A O 1
#